Protein AF-M5CDP1-F1 (afdb_monomer_lite)

Sequence (250 aa):
METLEIALSVIMSSTSIPMQHGDENAIDELYTTILHIAFHKSGVNEENQKKMKDILDTVICAVEPMTLSILARVVGLKSATQVDKLLMPLRSVVNVPKETGLVTTLHASFPDFMLSPNRSVEFHCQPQRRHATMAEACLGLIDGAPSSFNICALPSSYLLDSEVEDLDMRVSESIPGDLMYACRHWSAHLDHSEYRIELANLVGQFFSSRLFLWMEIINLIKHMRHGTSIIQTAEKWCSVSDNLSISSAF

Organism: Thanatephorus cucumeris (strain AG1-IB / isolate 7/3/14) (NCBI:txid1108050)

Foldseek 3Di:
DVVVVVVVVVVVVVPDPPDPPVVLLVVLVVLLVLLCCLQVPPPDDPVLSVLLLLLVLCQLLAPDFDALALSCQLSVHDGSVSSVVSCVSVCVQWDQDPVPNTIHGPDPCSSVQQCDCVRNPVSHRPNQASLLSSLVSLLVLLVPQPDLDPQLVFPDPVDDCVRGPCLVVSLPVRQPPNNVSSLVCSLVSLLSHDDDPVSVVSVVCCVVGRVNVSCVNCVSVVNNVCVVVSVVSVVVSVVVVVVVVVVVVD

Radius of gyration: 21.47 Å; chains: 1; bounding box: 57×54×52 Å

Secondary structure (DSSP, 8-state):
-HHHHHHHHHHHH----PPPHHHHHHHHHHHHHHHHHHHHSTT--HHHHHHHHHHHHHHHT-SS-EEHHHHHHHTT-S-HHHHHHHHGGGTTTEE--TTT-EEEESSTHHHHHHT-HHHHGGG---HHHHHHHHHHHHHHHHHTSS-SS-TT--S-TTS-GGGSTTHHHHHHHHS-HHHHHHHHHHHHHHHTSPP-HHHHHHHHHIIIIIHHHHHHHHHHTT-GGGHHHHHHHHHHHHHHHHHHHHHT--

pLDDT: mean 89.02, std 15.33, range [35.0, 98.69]

Structure (mmCIF, N/CA/C/O backbone):
data_AF-M5CDP1-F1
#
_entry.id   AF-M5CDP1-F1
#
loop_
_atom_site.group_PDB
_atom_site.id
_atom_site.type_symbol
_atom_site.label_atom_id
_atom_site.label_alt_id
_atom_site.label_comp_id
_atom_site.label_asym_id
_atom_site.label_entity_id
_atom_site.label_seq_id
_atom_site.pdbx_PDB_ins_code
_atom_site.Cartn_x
_atom_site.Cartn_y
_atom_site.Cartn_z
_atom_site.occupancy
_atom_site.B_iso_or_equiv
_atom_site.auth_seq_id
_atom_site.auth_comp_id
_atom_site.auth_asym_id
_atom_site.auth_atom_id
_atom_site.pdbx_PDB_model_num
ATOM 1 N N . MET A 1 1 ? -19.124 -37.928 -15.025 1.00 56.19 1 MET A N 1
ATOM 2 C CA . MET A 1 1 ? -17.792 -38.186 -14.435 1.00 56.19 1 MET A CA 1
ATOM 3 C C . MET A 1 1 ? -16.695 -38.140 -15.496 1.00 56.19 1 MET A C 1
ATOM 5 O O . MET A 1 1 ? -15.715 -37.461 -15.248 1.00 56.19 1 MET A O 1
ATOM 9 N N . GLU A 1 2 ? -16.883 -38.709 -16.694 1.00 61.16 2 GLU A N 1
ATOM 10 C CA . GLU A 1 2 ? -15.909 -38.619 -17.811 1.00 61.16 2 GLU A CA 1
ATOM 11 C C . GLU A 1 2 ? -15.537 -37.193 -18.253 1.00 61.16 2 GLU A C 1
ATOM 13 O O . GLU A 1 2 ? -14.379 -36.911 -18.529 1.00 61.16 2 GLU A O 1
ATOM 18 N N . THR A 1 3 ? -16.483 -36.255 -18.279 1.00 64.56 3 THR A N 1
ATOM 19 C CA . THR A 1 3 ? -16.221 -34.872 -18.715 1.00 64.56 3 THR A CA 1
ATOM 20 C C . THR A 1 3 ? -15.326 -34.078 -17.762 1.00 64.56 3 THR A C 1
ATOM 22 O O . THR A 1 3 ? -14.624 -33.172 -18.204 1.00 64.56 3 THR A O 1
ATOM 25 N N . LEU A 1 4 ? -15.324 -34.418 -16.469 1.00 59.66 4 LEU A N 1
ATOM 26 C CA . LEU A 1 4 ? -14.490 -33.754 -15.463 1.00 59.66 4 LEU A CA 1
ATOM 27 C C . LEU A 1 4 ? -13.049 -34.281 -15.505 1.00 59.66 4 LEU A C 1
ATOM 29 O O . LEU A 1 4 ? -12.112 -33.497 -15.422 1.00 59.66 4 LEU A O 1
ATOM 33 N N . GLU A 1 5 ? -12.888 -35.590 -15.701 1.00 68.38 5 GLU A N 1
ATOM 34 C CA . GLU A 1 5 ? -11.593 -36.253 -15.910 1.00 68.38 5 GLU A CA 1
ATOM 35 C C . GLU A 1 5 ? -10.894 -35.732 -17.172 1.00 68.38 5 GLU A C 1
ATOM 37 O O . GLU A 1 5 ? -9.709 -35.411 -17.137 1.00 68.38 5 GLU A O 1
ATOM 42 N N . ILE A 1 6 ? -11.640 -35.547 -18.269 1.00 67.12 6 ILE A N 1
ATOM 43 C CA . ILE A 1 6 ? -11.098 -34.970 -19.507 1.00 67.12 6 ILE A CA 1
ATOM 44 C C . ILE A 1 6 ? -10.661 -33.519 -19.273 1.00 67.12 6 ILE A C 1
ATOM 46 O O . ILE A 1 6 ? -9.538 -33.166 -19.624 1.00 67.12 6 ILE A O 1
ATOM 50 N N . ALA A 1 7 ? -11.489 -32.693 -18.623 1.00 54.91 7 ALA A N 1
ATOM 51 C CA . ALA A 1 7 ? -11.129 -31.307 -18.316 1.00 54.91 7 ALA A CA 1
ATOM 52 C C . ALA A 1 7 ? -9.892 -31.213 -17.403 1.00 54.91 7 ALA A C 1
ATOM 54 O O . ALA A 1 7 ? -8.987 -30.427 -17.677 1.00 54.91 7 ALA A O 1
ATOM 55 N N . LEU A 1 8 ? -9.808 -32.056 -16.369 1.00 56.56 8 LEU A N 1
ATOM 56 C CA . LEU A 1 8 ? -8.644 -32.146 -15.484 1.00 56.56 8 LEU A CA 1
ATOM 57 C C . LEU A 1 8 ? -7.394 -32.622 -16.227 1.00 56.56 8 LEU A C 1
ATOM 59 O O . LEU A 1 8 ? -6.332 -32.036 -16.048 1.00 56.56 8 LEU A O 1
ATOM 63 N N . SER A 1 9 ? -7.514 -33.616 -17.111 1.00 64.31 9 SER A N 1
ATOM 64 C CA . SER A 1 9 ? -6.386 -34.101 -17.914 1.00 64.31 9 SER A CA 1
ATOM 65 C C . SER A 1 9 ? -5.858 -33.035 -18.876 1.00 64.31 9 SER A C 1
ATOM 67 O O . SER A 1 9 ? -4.647 -32.879 -19.001 1.00 64.31 9 SER A O 1
ATOM 69 N N . VAL A 1 10 ? -6.749 -32.236 -19.477 1.00 61.50 10 VAL A N 1
ATOM 70 C CA . VAL A 1 10 ? -6.383 -31.126 -20.364 1.00 61.50 10 VAL A CA 1
ATOM 71 C C . VAL A 1 10 ? -5.677 -30.025 -19.573 1.00 61.50 10 VAL A C 1
ATOM 73 O O . VAL A 1 10 ? -4.636 -29.538 -20.012 1.00 61.50 10 VAL A O 1
ATOM 76 N N . ILE A 1 11 ? -6.175 -29.686 -18.379 1.00 57.97 11 ILE A N 1
ATOM 77 C CA . ILE A 1 11 ? -5.564 -28.688 -17.486 1.00 57.97 11 ILE A CA 1
ATOM 78 C C . ILE A 1 11 ? -4.193 -29.164 -16.981 1.00 57.97 11 ILE A C 1
ATOM 80 O O . ILE A 1 11 ? -3.243 -28.387 -16.973 1.00 57.97 11 ILE A O 1
ATOM 84 N N . MET A 1 12 ? -4.052 -30.444 -16.629 1.00 55.16 12 MET A N 1
ATOM 85 C CA . MET A 1 12 ? -2.781 -31.023 -16.174 1.00 55.16 12 MET A CA 1
ATOM 86 C C . MET A 1 12 ? -1.767 -31.202 -17.316 1.00 55.16 12 MET A C 1
ATOM 88 O O . MET A 1 12 ? -0.568 -31.037 -17.095 1.00 55.16 12 MET A O 1
ATOM 92 N N . SER A 1 13 ? -2.234 -31.474 -18.541 1.00 46.06 13 SER A N 1
ATOM 93 C CA . SER A 1 13 ? -1.396 -31.500 -19.752 1.00 46.06 13 SER A CA 1
ATOM 94 C C . SER A 1 13 ? -1.047 -30.108 -20.282 1.00 46.06 13 SER A C 1
ATOM 96 O O . SER A 1 13 ? -0.111 -29.972 -21.061 1.00 46.06 13 SER A O 1
ATOM 98 N N . SER A 1 14 ? -1.756 -29.068 -19.827 1.00 41.50 14 SER A N 1
ATOM 99 C CA . SER A 1 14 ? -1.431 -27.658 -20.083 1.00 41.50 14 SER A CA 1
ATOM 100 C C . SER A 1 14 ? -0.355 -27.160 -19.114 1.00 41.50 14 SER A C 1
ATOM 102 O O . SER A 1 14 ? -0.383 -26.020 -18.655 1.00 41.50 14 SER A O 1
ATOM 104 N N . THR A 1 15 ? 0.600 -28.028 -18.779 1.00 43.06 15 THR A N 1
ATOM 105 C CA . THR A 1 15 ? 1.883 -27.590 -18.245 1.00 43.06 15 THR A CA 1
ATOM 106 C C . THR A 1 15 ? 2.545 -26.790 -19.359 1.00 43.06 15 THR A C 1
ATOM 108 O O . THR A 1 15 ? 2.723 -27.295 -20.465 1.00 43.06 15 THR A O 1
ATOM 111 N N . SER A 1 16 ? 2.782 -25.512 -19.067 1.00 54.56 16 SER A N 1
ATOM 112 C CA . SER A 1 16 ? 3.535 -24.528 -19.842 1.00 54.56 16 SER A CA 1
ATOM 113 C C . SER A 1 16 ? 4.334 -25.153 -20.982 1.00 54.56 16 SER A C 1
ATOM 115 O O . SER A 1 16 ? 5.321 -25.847 -20.738 1.00 54.56 16 SER A O 1
ATOM 117 N N . ILE A 1 17 ? 3.935 -24.868 -22.228 1.00 43.00 17 ILE A N 1
ATOM 118 C CA . ILE A 1 17 ? 4.865 -24.975 -23.353 1.00 43.00 17 ILE A CA 1
ATOM 119 C C . ILE A 1 17 ? 6.094 -24.180 -22.903 1.00 43.00 17 ILE A C 1
ATOM 121 O O . ILE A 1 17 ? 5.942 -22.981 -22.646 1.00 43.00 17 ILE A O 1
ATOM 125 N N . PRO A 1 18 ? 7.268 -24.808 -22.720 1.00 38.69 18 PRO A N 1
ATOM 126 C CA . PRO A 1 18 ? 8.464 -24.058 -22.399 1.00 38.69 18 PRO A CA 1
ATOM 127 C C . PRO A 1 18 ? 8.644 -23.088 -23.557 1.00 38.69 18 PRO A C 1
ATOM 129 O O . PRO A 1 18 ? 8.768 -23.524 -24.706 1.00 38.69 18 PRO A O 1
ATOM 132 N N . MET A 1 19 ? 8.577 -21.788 -23.277 1.00 45.59 19 MET A N 1
ATOM 133 C CA . MET A 1 19 ? 8.979 -20.799 -24.263 1.00 45.59 19 MET A CA 1
ATOM 134 C C . MET A 1 19 ? 10.386 -21.195 -24.709 1.00 45.59 19 MET A C 1
ATOM 136 O O . MET A 1 19 ? 11.246 -21.499 -23.876 1.00 45.59 19 MET A O 1
ATOM 140 N N . GLN A 1 20 ? 10.612 -21.306 -26.021 1.00 43.56 20 GLN A N 1
ATOM 141 C CA . GLN A 1 20 ? 11.964 -21.557 -26.507 1.00 43.56 20 GLN A CA 1
ATOM 142 C C . GLN A 1 20 ? 12.864 -20.463 -25.928 1.00 43.56 20 GLN A C 1
ATOM 144 O O . GLN A 1 20 ? 12.459 -19.307 -25.878 1.00 43.56 20 GLN A O 1
ATOM 149 N N . HIS A 1 21 ? 14.087 -20.804 -25.515 1.00 50.56 21 HIS A N 1
ATOM 150 C CA . HIS A 1 21 ? 15.058 -19.855 -24.944 1.00 50.56 21 HIS A CA 1
ATOM 151 C C . HIS A 1 21 ? 15.260 -18.571 -25.788 1.00 50.56 21 HIS A C 1
ATOM 153 O O . HIS A 1 21 ? 15.768 -17.579 -25.281 1.00 50.56 21 HIS A O 1
ATOM 159 N N . GLY A 1 22 ? 14.875 -18.570 -27.073 1.00 53.81 22 GLY A N 1
ATOM 160 C CA . GLY A 1 22 ? 14.857 -17.379 -27.927 1.00 53.81 22 GLY A CA 1
ATOM 161 C C . GLY A 1 22 ? 13.692 -16.405 -27.678 1.00 53.81 22 GLY A C 1
ATOM 162 O O . GLY A 1 22 ? 13.883 -15.204 -27.843 1.00 53.81 22 GLY A O 1
ATOM 163 N N . ASP A 1 23 ? 12.522 -16.882 -27.247 1.00 58.97 23 ASP A N 1
ATOM 164 C CA . ASP A 1 23 ? 11.326 -16.052 -27.039 1.00 58.97 23 ASP A CA 1
ATOM 165 C C . ASP A 1 23 ? 11.357 -15.311 -25.691 1.00 58.97 23 ASP A C 1
ATOM 167 O O . ASP A 1 23 ? 10.877 -14.181 -25.596 1.00 58.97 23 ASP A O 1
ATOM 171 N N . GLU A 1 24 ? 11.955 -15.911 -24.652 1.00 63.81 24 GLU A N 1
ATOM 172 C CA . GLU A 1 24 ? 12.170 -15.239 -23.358 1.00 63.81 24 GLU A CA 1
ATOM 173 C C . GLU A 1 24 ? 13.106 -14.034 -23.517 1.00 63.81 24 GLU A C 1
ATOM 175 O O . GLU A 1 24 ? 12.805 -12.948 -23.026 1.00 63.81 24 GLU A O 1
ATOM 180 N N . ASN A 1 25 ? 14.172 -14.185 -24.309 1.00 76.31 25 ASN A N 1
ATOM 181 C CA . ASN A 1 25 ? 15.099 -13.094 -24.608 1.00 76.31 25 ASN A CA 1
ATOM 182 C C . ASN A 1 25 ? 14.420 -11.948 -25.378 1.00 76.31 25 ASN A C 1
ATOM 184 O O . ASN A 1 25 ? 14.654 -10.785 -25.066 1.00 76.31 25 ASN A O 1
ATOM 188 N N . ALA A 1 26 ? 13.538 -12.248 -26.339 1.00 89.06 26 ALA A N 1
ATOM 189 C CA . ALA A 1 26 ? 12.843 -11.215 -27.111 1.00 89.06 26 ALA A CA 1
ATOM 190 C C . ALA A 1 26 ? 11.857 -10.390 -26.257 1.00 89.06 26 ALA A C 1
ATOM 192 O O . ALA A 1 26 ? 11.743 -9.173 -26.432 1.00 89.06 26 ALA A O 1
ATOM 193 N N . ILE A 1 27 ? 11.147 -11.031 -25.318 1.00 92.69 27 ILE A N 1
ATOM 194 C CA . ILE A 1 27 ? 10.268 -10.322 -24.374 1.00 92.69 27 ILE A CA 1
ATOM 195 C C . ILE A 1 27 ? 11.091 -9.485 -23.385 1.00 92.69 27 ILE A C 1
ATOM 197 O O . ILE A 1 27 ? 10.711 -8.352 -23.079 1.00 92.69 27 ILE A O 1
ATOM 201 N N . ASP A 1 28 ? 12.228 -9.999 -22.923 1.00 94.81 28 ASP A N 1
ATOM 202 C CA . ASP A 1 28 ? 13.121 -9.278 -22.013 1.00 94.81 28 ASP A CA 1
ATOM 203 C C . ASP A 1 28 ? 13.735 -8.043 -22.678 1.00 94.81 28 ASP A C 1
ATOM 205 O O . ASP A 1 28 ? 13.757 -6.962 -22.083 1.00 94.81 28 ASP A O 1
ATOM 209 N N . GLU A 1 29 ? 14.155 -8.161 -23.940 1.00 95.12 29 GLU A N 1
ATOM 210 C CA . GLU A 1 29 ? 14.611 -7.035 -24.760 1.00 95.12 29 GLU A CA 1
ATOM 211 C C . GLU A 1 29 ? 13.505 -5.986 -24.944 1.00 95.12 29 GLU A C 1
ATOM 213 O O . GLU A 1 29 ? 13.762 -4.780 -24.833 1.00 95.12 29 GLU A O 1
ATOM 218 N N . LEU A 1 30 ? 12.260 -6.423 -25.169 1.00 95.62 30 LEU A N 1
ATOM 219 C CA . LEU A 1 30 ? 11.107 -5.531 -25.271 1.00 95.62 30 LEU A CA 1
ATOM 220 C C . LEU A 1 30 ? 10.867 -4.770 -23.960 1.00 95.62 30 LEU A C 1
ATOM 222 O O . LEU A 1 30 ? 10.739 -3.543 -23.985 1.00 95.62 30 LEU A O 1
ATOM 226 N N . TYR A 1 31 ? 10.819 -5.461 -22.818 1.00 96.94 31 TYR A N 1
ATOM 227 C CA . TYR A 1 31 ? 10.622 -4.815 -21.517 1.00 96.94 31 TYR A CA 1
ATOM 228 C C . TYR A 1 31 ? 11.768 -3.872 -21.164 1.00 96.94 31 TYR A C 1
ATOM 230 O O . TYR A 1 31 ? 11.513 -2.744 -20.739 1.00 96.94 31 TYR A O 1
ATOM 238 N N . THR A 1 32 ? 13.009 -4.280 -21.421 1.00 96.12 32 THR A N 1
ATOM 239 C CA . THR A 1 32 ? 14.198 -3.441 -21.228 1.00 96.12 32 THR A CA 1
ATOM 240 C C . THR A 1 32 ? 14.115 -2.173 -22.076 1.00 96.12 32 THR A C 1
ATOM 242 O O . THR A 1 32 ? 14.293 -1.066 -21.568 1.00 96.12 32 THR A O 1
ATOM 245 N N . THR A 1 33 ? 13.740 -2.303 -23.351 1.00 95.75 33 THR A N 1
ATOM 246 C CA . THR A 1 33 ? 13.552 -1.159 -24.256 1.00 95.75 33 THR A CA 1
ATOM 247 C C . THR A 1 33 ? 12.450 -0.223 -23.759 1.00 95.75 33 THR A C 1
ATOM 249 O O . THR A 1 33 ? 12.635 0.996 -23.730 1.00 95.75 33 THR A O 1
ATOM 252 N N . ILE A 1 34 ? 11.309 -0.773 -23.328 1.00 95.44 34 ILE A N 1
ATOM 253 C CA . ILE A 1 34 ? 10.198 0.007 -22.768 1.00 95.44 34 ILE A CA 1
ATOM 254 C C . ILE A 1 34 ? 10.653 0.797 -21.538 1.00 95.44 34 ILE A C 1
ATOM 256 O O . ILE A 1 34 ? 10.371 1.993 -21.450 1.00 95.44 34 ILE A O 1
ATOM 260 N N . LEU A 1 35 ? 11.354 0.152 -20.604 1.00 96.12 35 LEU A N 1
ATOM 261 C CA . LEU A 1 35 ? 11.820 0.790 -19.375 1.00 96.12 35 LEU A CA 1
ATOM 262 C C . LEU A 1 35 ? 12.864 1.863 -19.672 1.00 96.12 35 LEU A C 1
ATOM 264 O O . LEU A 1 35 ? 12.743 2.975 -19.160 1.00 96.12 35 LEU A O 1
ATOM 268 N N . HIS A 1 36 ? 13.807 1.605 -20.577 1.00 94.69 36 HIS A N 1
ATOM 269 C CA . HIS A 1 36 ? 14.762 2.628 -20.985 1.00 94.69 36 HIS A CA 1
ATOM 270 C C . HIS A 1 36 ? 14.081 3.862 -21.572 1.00 94.69 36 HIS A C 1
ATOM 272 O O . HIS A 1 36 ? 14.412 4.991 -21.202 1.00 94.69 36 HIS A O 1
ATOM 278 N N . ILE A 1 37 ? 13.101 3.663 -22.457 1.00 93.69 37 ILE A N 1
ATOM 279 C CA . ILE A 1 37 ? 12.323 4.768 -23.021 1.00 93.69 37 ILE A CA 1
ATOM 280 C C . ILE A 1 37 ? 11.537 5.476 -21.913 1.00 93.69 37 ILE A C 1
ATOM 282 O O . ILE A 1 37 ? 11.504 6.702 -21.889 1.00 93.69 37 ILE A O 1
ATOM 286 N N . ALA A 1 38 ? 10.919 4.750 -20.982 1.00 93.56 38 ALA A N 1
ATOM 287 C CA . ALA A 1 38 ? 10.126 5.350 -19.915 1.00 93.56 38 ALA A CA 1
ATOM 288 C C . ALA A 1 38 ? 10.973 6.202 -18.953 1.00 93.56 38 ALA A C 1
ATOM 290 O O . ALA A 1 38 ? 10.571 7.319 -18.621 1.00 93.56 38 ALA A O 1
ATOM 291 N N . PHE A 1 39 ? 12.136 5.702 -18.528 1.00 92.12 39 PHE A N 1
ATOM 292 C CA . PHE A 1 39 ? 12.980 6.353 -17.523 1.00 92.12 39 PHE A CA 1
ATOM 293 C C . PHE A 1 39 ? 13.944 7.390 -18.115 1.00 92.12 39 PHE A C 1
ATOM 295 O O . PHE A 1 39 ? 14.149 8.433 -17.495 1.00 92.12 39 PHE A O 1
ATOM 302 N N . HIS A 1 40 ? 14.500 7.169 -19.310 1.00 86.75 40 HIS A N 1
ATOM 303 C CA . HIS A 1 40 ? 15.554 8.029 -19.877 1.00 86.75 40 HIS A CA 1
ATOM 304 C C . HIS A 1 40 ? 15.095 8.933 -21.022 1.00 86.75 40 HIS A C 1
ATOM 306 O O . HIS A 1 40 ? 15.920 9.600 -21.653 1.00 86.75 40 HIS A O 1
ATOM 312 N N . LYS A 1 41 ? 13.790 9.009 -21.309 1.00 78.94 41 LYS A N 1
ATOM 313 C CA . LYS A 1 41 ? 13.284 10.006 -22.259 1.00 78.94 41 LYS A CA 1
ATOM 314 C C . LYS A 1 41 ? 13.684 11.411 -21.806 1.00 78.94 41 LYS A C 1
ATOM 316 O O . LYS A 1 41 ? 13.498 11.786 -20.649 1.00 78.94 41 LYS A O 1
ATOM 321 N N . SER A 1 42 ? 14.212 12.192 -22.750 1.00 58.50 42 SER A N 1
ATOM 322 C CA . SER A 1 42 ? 14.625 13.580 -22.526 1.00 58.50 42 SER A CA 1
ATOM 323 C C . SER A 1 42 ? 13.510 14.371 -21.824 1.00 58.50 42 SER A C 1
ATOM 325 O O . SER A 1 42 ? 12.394 14.456 -22.340 1.00 58.50 42 SER A O 1
ATOM 327 N N . GLY A 1 43 ? 13.801 14.900 -20.628 1.00 68.75 43 GLY A N 1
ATOM 328 C CA . GLY A 1 43 ? 12.886 15.737 -19.841 1.00 68.75 43 GLY A CA 1
ATOM 329 C C . GLY A 1 43 ? 12.446 15.182 -18.478 1.00 68.75 43 GLY A C 1
ATOM 330 O O . GLY A 1 43 ? 11.881 15.944 -17.693 1.00 68.75 43 GLY A O 1
ATOM 331 N N . VAL A 1 44 ? 12.709 13.911 -18.150 1.00 78.88 44 VAL A N 1
ATOM 332 C CA . VAL A 1 44 ? 12.472 13.385 -16.789 1.00 78.88 44 VAL A CA 1
ATOM 333 C C . VAL A 1 44 ? 13.704 13.656 -15.923 1.00 78.88 44 VAL A C 1
ATOM 335 O O . VAL A 1 44 ? 14.805 13.237 -16.265 1.00 78.88 44 VAL A O 1
ATOM 338 N N . ASN A 1 45 ? 13.536 14.377 -14.812 1.00 88.38 45 ASN A N 1
ATOM 339 C CA . ASN A 1 45 ? 14.622 14.599 -13.855 1.00 88.38 45 ASN A CA 1
ATOM 340 C C . ASN A 1 45 ? 14.840 13.366 -12.955 1.00 88.38 45 ASN A C 1
ATOM 342 O O . ASN A 1 45 ? 13.951 12.526 -12.807 1.00 88.38 45 ASN A O 1
ATOM 346 N N . GLU A 1 46 ? 16.009 13.280 -12.320 1.00 90.81 46 GLU A N 1
ATOM 347 C CA . GLU A 1 46 ? 16.388 12.147 -11.457 1.00 90.81 46 GLU A CA 1
ATOM 348 C C . GLU A 1 46 ? 15.390 11.908 -10.309 1.00 90.81 46 GLU A C 1
ATOM 350 O O . GLU A 1 46 ? 15.084 10.770 -9.958 1.00 90.81 46 GLU A O 1
ATOM 355 N N . GLU A 1 47 ? 14.809 12.974 -9.751 1.00 92.75 47 GLU A N 1
ATOM 356 C CA . GLU A 1 47 ? 13.805 12.869 -8.687 1.00 92.75 47 GLU A CA 1
ATOM 357 C C . GLU A 1 47 ? 12.523 12.170 -9.168 1.00 92.75 47 GLU A C 1
ATOM 359 O O . GLU A 1 47 ? 11.974 11.309 -8.475 1.00 92.75 47 GLU A O 1
ATOM 364 N N . ASN A 1 48 ? 12.041 12.514 -10.365 1.00 92.81 48 ASN A N 1
ATOM 365 C CA . ASN A 1 48 ? 10.882 11.865 -10.964 1.00 92.81 48 ASN A CA 1
ATOM 366 C C . ASN A 1 48 ? 11.208 10.435 -11.388 1.00 92.81 48 ASN A C 1
ATOM 368 O O . ASN A 1 48 ? 10.359 9.574 -11.192 1.00 92.81 48 ASN A O 1
ATOM 372 N N . GLN A 1 49 ? 12.419 10.152 -11.883 1.00 93.94 49 GLN A N 1
ATOM 373 C CA . GLN A 1 49 ? 12.852 8.775 -12.150 1.00 93.94 49 GLN A CA 1
ATOM 374 C C . GLN A 1 49 ? 12.802 7.929 -10.875 1.00 93.94 49 GLN A C 1
ATOM 376 O O . GLN A 1 49 ? 12.214 6.850 -10.880 1.00 93.94 49 GLN A O 1
ATOM 381 N N . LYS A 1 50 ? 13.320 8.441 -9.752 1.00 94.94 50 LYS A N 1
ATOM 382 C CA . LYS A 1 50 ? 13.239 7.742 -8.463 1.00 94.94 50 LYS A CA 1
ATOM 383 C C . LYS A 1 50 ? 11.787 7.473 -8.057 1.00 94.94 50 LYS A C 1
ATOM 385 O O . LYS A 1 50 ? 11.441 6.335 -7.761 1.00 94.94 50 LYS A O 1
ATOM 390 N N . LYS A 1 51 ? 10.916 8.485 -8.128 1.00 96.38 51 LYS A N 1
ATOM 391 C CA . LYS A 1 51 ? 9.483 8.331 -7.815 1.00 96.38 51 LYS A CA 1
ATOM 392 C C . LYS A 1 51 ? 8.783 7.342 -8.747 1.00 96.38 51 LYS A C 1
ATOM 394 O O . LYS A 1 51 ? 7.966 6.556 -8.286 1.00 96.38 51 LYS A O 1
ATOM 399 N N . MET A 1 52 ? 9.096 7.360 -10.041 1.00 96.62 52 MET A N 1
ATOM 400 C CA . MET A 1 52 ? 8.577 6.390 -11.009 1.00 96.62 52 MET A CA 1
ATOM 401 C C . MET A 1 52 ? 9.003 4.971 -10.644 1.00 96.62 52 MET A C 1
ATOM 403 O O . MET A 1 52 ? 8.168 4.070 -10.665 1.00 96.62 52 MET A O 1
ATOM 407 N N . LYS A 1 53 ? 10.273 4.778 -10.264 1.00 97.00 53 LYS A N 1
ATOM 408 C CA . LYS A 1 53 ? 10.788 3.478 -9.826 1.00 97.00 53 LYS A CA 1
ATOM 409 C C . LYS A 1 53 ? 10.107 3.017 -8.543 1.00 97.00 53 LYS A C 1
ATOM 411 O O . LYS A 1 53 ? 9.685 1.870 -8.475 1.00 97.00 53 LYS A O 1
ATOM 416 N N . ASP A 1 54 ? 9.931 3.913 -7.573 1.00 97.56 54 ASP A N 1
ATOM 417 C CA . ASP A 1 54 ? 9.230 3.611 -6.325 1.00 97.56 54 ASP A CA 1
ATOM 418 C C . ASP A 1 54 ? 7.775 3.198 -6.571 1.00 97.56 54 ASP A C 1
ATOM 420 O O . ASP A 1 54 ? 7.327 2.196 -6.016 1.00 97.56 54 ASP A O 1
ATOM 424 N N . ILE A 1 55 ? 7.051 3.912 -7.441 1.00 97.94 55 ILE A N 1
ATOM 425 C CA . ILE A 1 55 ? 5.686 3.542 -7.837 1.00 97.94 55 ILE A CA 1
ATOM 426 C C . ILE A 1 55 ? 5.682 2.175 -8.526 1.00 97.94 55 ILE A C 1
ATOM 428 O O . ILE A 1 55 ? 4.891 1.314 -8.150 1.00 97.94 55 ILE A O 1
ATOM 432 N N . LEU A 1 56 ? 6.551 1.969 -9.520 1.00 98.06 56 LEU A N 1
ATOM 433 C CA . LEU A 1 56 ? 6.604 0.728 -10.290 1.00 98.06 56 LEU A CA 1
ATOM 434 C C . LEU A 1 56 ? 6.891 -0.471 -9.384 1.00 98.06 56 LEU A C 1
ATOM 436 O O . LEU A 1 56 ? 6.132 -1.433 -9.397 1.00 98.06 56 LEU A O 1
ATOM 440 N N . ASP A 1 57 ? 7.921 -0.384 -8.545 1.00 98.25 57 ASP A N 1
ATOM 441 C CA . ASP A 1 57 ? 8.273 -1.440 -7.594 1.00 98.25 57 ASP A CA 1
ATOM 442 C C . ASP A 1 57 ? 7.133 -1.732 -6.614 1.00 98.25 57 ASP A C 1
ATOM 444 O O . ASP A 1 57 ? 6.895 -2.888 -6.272 1.00 98.25 57 ASP A O 1
ATOM 448 N N . THR A 1 58 ? 6.408 -0.696 -6.189 1.00 98.31 58 THR A N 1
ATOM 449 C CA . THR A 1 58 ? 5.238 -0.837 -5.312 1.00 98.31 58 THR A CA 1
ATOM 450 C C . THR A 1 58 ? 4.090 -1.560 -6.017 1.00 98.31 58 THR A C 1
ATOM 452 O O . THR A 1 58 ? 3.429 -2.379 -5.392 1.00 98.31 58 THR A O 1
ATOM 455 N N . VAL A 1 59 ? 3.869 -1.314 -7.315 1.00 98.12 59 VAL A N 1
ATOM 456 C CA . VAL A 1 59 ? 2.882 -2.056 -8.123 1.00 98.12 59 VAL A CA 1
ATOM 457 C C . VAL A 1 59 ? 3.297 -3.520 -8.288 1.00 98.12 59 VAL A C 1
ATOM 459 O O . VAL A 1 59 ? 2.446 -4.397 -8.188 1.00 98.12 59 VAL A O 1
ATOM 462 N N . ILE A 1 60 ? 4.589 -3.792 -8.504 1.00 98.12 60 ILE A N 1
ATOM 463 C CA . ILE A 1 60 ? 5.115 -5.162 -8.633 1.00 98.12 60 ILE A CA 1
ATOM 464 C C . ILE A 1 60 ? 4.997 -5.945 -7.317 1.00 98.12 60 ILE A C 1
ATOM 466 O O . ILE A 1 60 ? 4.638 -7.117 -7.344 1.00 98.12 60 ILE A O 1
ATOM 470 N N . CYS A 1 61 ? 5.282 -5.312 -6.175 1.00 98.12 61 CYS A N 1
ATOM 471 C CA . CYS A 1 61 ? 5.280 -5.962 -4.856 1.00 98.12 61 CYS A CA 1
ATOM 472 C C . CYS A 1 61 ? 3.936 -5.854 -4.110 1.00 98.12 61 CYS A C 1
ATOM 474 O O . CYS A 1 61 ? 3.854 -6.191 -2.926 1.00 98.12 61 CYS A O 1
ATOM 476 N N . AL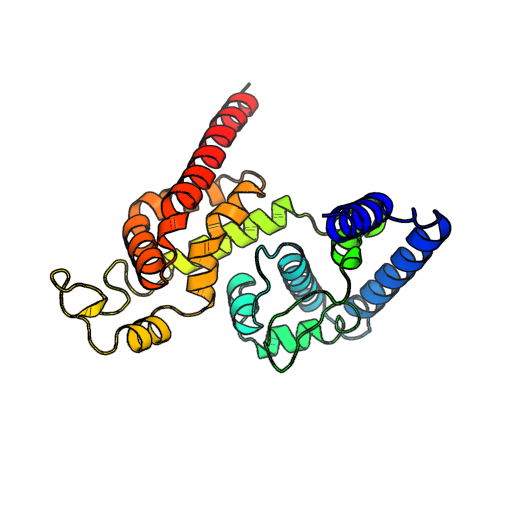A A 1 62 ? 2.889 -5.338 -4.757 1.00 96.94 62 ALA A N 1
ATOM 477 C CA . ALA A 1 62 ? 1.577 -5.194 -4.143 1.00 96.94 62 ALA A CA 1
ATOM 478 C C . ALA A 1 62 ? 0.973 -6.569 -3.816 1.00 96.94 62 ALA A C 1
ATOM 480 O O . ALA A 1 62 ? 0.915 -7.446 -4.674 1.00 96.94 62 ALA A O 1
ATOM 481 N N . VAL A 1 63 ? 0.482 -6.745 -2.585 1.00 96.38 63 VAL A N 1
ATOM 482 C CA . VAL A 1 63 ? -0.234 -7.975 -2.186 1.00 96.38 63 VAL A CA 1
ATOM 483 C C . VAL A 1 63 ? -1.611 -8.032 -2.855 1.00 96.38 63 VAL A C 1
ATOM 485 O O . VAL A 1 63 ? -2.088 -9.099 -3.230 1.00 96.38 63 VAL A O 1
ATOM 488 N N . GLU A 1 64 ? -2.235 -6.868 -3.032 1.00 95.62 64 GLU A N 1
ATOM 489 C CA . GLU A 1 64 ? -3.461 -6.672 -3.799 1.00 95.62 64 GLU A CA 1
ATOM 490 C C . GLU A 1 64 ?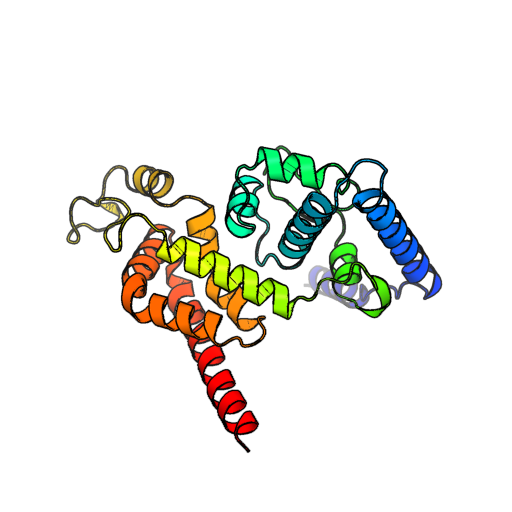 -3.305 -5.400 -4.652 1.00 95.62 64 GLU A C 1
ATOM 492 O O . GLU A 1 64 ? -2.709 -4.428 -4.175 1.00 95.62 64 GLU A O 1
ATOM 497 N N . PRO A 1 65 ? -3.820 -5.358 -5.897 1.00 96.69 65 PRO A N 1
ATOM 498 C CA . PRO A 1 65 ? -3.820 -4.140 -6.697 1.00 96.69 65 PRO A CA 1
ATOM 499 C C . PRO A 1 65 ? -4.440 -2.957 -5.948 1.00 96.69 65 PRO A C 1
ATOM 501 O O . PRO A 1 65 ? -5.464 -3.082 -5.279 1.00 96.69 65 PRO A O 1
ATOM 504 N N . MET A 1 66 ? -3.835 -1.782 -6.098 1.00 96.94 66 MET A N 1
ATOM 505 C CA . MET A 1 66 ? -4.244 -0.560 -5.405 1.00 96.94 66 MET A CA 1
ATOM 506 C C . MET A 1 66 ? -4.784 0.466 -6.392 1.00 96.94 66 MET A C 1
ATOM 508 O O . MET A 1 66 ? -4.345 0.535 -7.540 1.00 96.94 66 MET A O 1
ATOM 512 N N . THR A 1 67 ? -5.701 1.320 -5.946 1.00 97.50 67 THR A N 1
ATOM 513 C CA . THR A 1 67 ? -6.074 2.507 -6.722 1.00 97.50 67 THR A CA 1
ATOM 514 C C . THR A 1 67 ? -4.928 3.521 -6.740 1.00 97.50 67 THR A C 1
ATOM 516 O O . THR A 1 67 ? -4.041 3.505 -5.883 1.00 97.50 67 THR A O 1
ATOM 519 N N . LEU A 1 68 ? -4.969 4.474 -7.675 1.00 97.25 68 LEU A N 1
ATOM 520 C CA . LEU A 1 68 ? -3.999 5.577 -7.724 1.00 97.25 68 LEU A CA 1
ATOM 521 C C . LEU A 1 68 ? -3.938 6.389 -6.417 1.00 97.25 68 LEU A C 1
ATOM 523 O O . LEU A 1 68 ? -2.876 6.903 -6.067 1.00 97.25 68 LEU A O 1
ATOM 527 N N . SER A 1 69 ? -5.061 6.527 -5.702 1.00 97.00 69 SER A N 1
ATOM 528 C CA . SER A 1 69 ? -5.100 7.238 -4.420 1.00 97.00 69 SER A CA 1
ATOM 529 C C . SER A 1 69 ? -4.383 6.459 -3.325 1.00 97.00 69 SER A C 1
ATOM 531 O O . SER A 1 69 ? -3.540 7.039 -2.648 1.00 97.00 69 SER A O 1
ATOM 533 N N . ILE A 1 70 ? -4.644 5.156 -3.196 1.00 97.75 70 ILE A N 1
ATOM 534 C CA . ILE A 1 70 ? -3.959 4.298 -2.220 1.00 97.75 70 ILE A CA 1
ATOM 535 C C . ILE A 1 70 ? -2.458 4.252 -2.525 1.00 97.75 70 ILE A C 1
ATOM 537 O O . ILE A 1 70 ? -1.637 4.475 -1.638 1.00 97.75 70 ILE A O 1
ATOM 541 N N . LEU A 1 71 ? -2.093 4.074 -3.797 1.00 97.62 71 LEU A N 1
ATOM 542 C CA . LEU A 1 71 ? -0.699 4.044 -4.235 1.00 97.62 71 LEU A CA 1
ATOM 543 C C . LEU A 1 71 ? 0.033 5.357 -3.916 1.00 97.62 71 LEU A C 1
ATOM 545 O O . LEU A 1 71 ? 1.180 5.332 -3.474 1.00 97.62 71 LEU A O 1
ATOM 549 N N . ALA A 1 72 ? -0.637 6.507 -4.066 1.00 97.62 72 ALA A N 1
ATOM 550 C CA . ALA A 1 72 ? -0.068 7.795 -3.673 1.00 97.62 72 ALA A CA 1
ATOM 551 C C . ALA A 1 72 ? 0.263 7.834 -2.178 1.00 97.62 72 ALA A C 1
ATOM 553 O O . ALA A 1 72 ? 1.324 8.321 -1.804 1.00 97.62 72 ALA A O 1
ATOM 554 N N . ARG A 1 73 ? -0.621 7.302 -1.329 1.00 97.31 73 ARG A N 1
ATOM 555 C CA . ARG A 1 73 ? -0.444 7.291 0.127 1.00 97.31 73 ARG A CA 1
ATOM 556 C C . ARG A 1 73 ? 0.693 6.365 0.548 1.00 97.31 73 ARG A C 1
ATOM 558 O O . ARG A 1 73 ? 1.561 6.801 1.297 1.00 97.31 73 ARG A O 1
ATOM 565 N N . VAL A 1 74 ? 0.747 5.153 -0.007 1.00 96.25 74 VAL A N 1
ATOM 566 C CA . VAL A 1 74 ? 1.798 4.161 0.286 1.00 96.25 74 VAL A CA 1
ATOM 567 C C . VAL A 1 74 ? 3.185 4.643 -0.159 1.00 96.25 74 VAL A C 1
ATOM 569 O O . VAL A 1 74 ? 4.159 4.447 0.558 1.00 96.25 74 VAL A O 1
ATOM 572 N N . VAL A 1 75 ? 3.288 5.323 -1.307 1.00 95.94 75 VAL A N 1
ATOM 573 C CA . VAL A 1 75 ? 4.570 5.845 -1.829 1.00 95.94 75 VAL A CA 1
ATOM 574 C C . VAL A 1 75 ? 4.918 7.237 -1.259 1.00 95.94 75 VAL A C 1
ATOM 576 O O . VAL A 1 75 ? 5.973 7.792 -1.556 1.00 95.94 75 VAL A O 1
ATOM 579 N N . GLY A 1 76 ? 4.055 7.839 -0.432 1.00 95.44 76 GLY A N 1
ATOM 580 C CA . GLY A 1 76 ? 4.303 9.159 0.166 1.00 95.44 76 GLY A CA 1
ATOM 581 C C . GLY A 1 76 ? 4.191 10.332 -0.822 1.00 95.44 76 GLY A C 1
ATOM 582 O O . GLY A 1 76 ? 4.861 11.357 -0.679 1.00 95.44 76 GLY A O 1
ATOM 583 N N . LEU A 1 77 ? 3.353 10.195 -1.849 1.00 95.81 77 LEU A N 1
ATOM 584 C CA . LEU A 1 77 ? 3.064 11.222 -2.849 1.00 95.81 77 LEU A CA 1
ATOM 585 C C . LEU A 1 77 ? 1.804 12.023 -2.505 1.00 95.81 77 LEU A C 1
ATOM 587 O O . LEU A 1 77 ? 0.925 11.593 -1.762 1.00 95.81 77 LEU A O 1
ATOM 591 N N . LYS A 1 78 ? 1.705 13.229 -3.076 1.00 92.19 78 LYS A N 1
ATOM 592 C CA . LYS A 1 78 ? 0.685 14.210 -2.674 1.00 92.19 78 LYS A CA 1
ATOM 593 C C . LYS A 1 78 ? -0.711 13.902 -3.210 1.00 92.19 78 LYS A C 1
ATOM 595 O O . LYS A 1 78 ? -1.689 14.368 -2.639 1.00 92.19 78 LYS A O 1
ATOM 600 N N . SER A 1 79 ? -0.820 13.214 -4.349 1.00 96.00 79 SER A N 1
ATOM 601 C CA . SER A 1 79 ? -2.115 12.990 -5.006 1.00 96.00 79 SER A CA 1
ATOM 602 C C . SER A 1 79 ? -2.094 11.837 -6.007 1.00 96.00 79 SER A C 1
ATOM 604 O O . SER A 1 79 ? -1.065 11.559 -6.624 1.00 96.00 79 SER A O 1
ATOM 606 N N . ALA A 1 80 ? -3.271 11.254 -6.250 1.00 96.56 80 ALA A N 1
ATOM 607 C CA . ALA A 1 80 ? -3.503 10.284 -7.322 1.00 96.56 80 ALA A CA 1
ATOM 608 C C . ALA A 1 80 ? -3.104 10.833 -8.705 1.00 96.56 80 ALA A C 1
ATOM 610 O O . ALA A 1 80 ? -2.489 10.131 -9.498 1.00 96.56 80 ALA A O 1
ATOM 611 N N . THR A 1 81 ? -3.371 12.116 -8.973 1.00 96.56 81 THR A N 1
ATOM 612 C CA . THR A 1 81 ? -2.991 12.788 -10.228 1.00 96.56 81 THR A CA 1
ATOM 613 C C . THR A 1 81 ? -1.478 12.826 -10.435 1.00 96.56 81 THR A C 1
ATOM 615 O O . THR A 1 81 ? -0.999 12.756 -11.565 1.00 96.56 81 THR A O 1
ATOM 618 N N . GLN A 1 82 ? -0.702 12.958 -9.355 1.00 95.81 82 GLN A N 1
ATOM 619 C CA . GLN A 1 82 ? 0.756 12.906 -9.438 1.00 95.81 82 GLN A CA 1
ATOM 620 C C . GLN A 1 82 ? 1.234 11.499 -9.815 1.00 95.81 82 GLN A C 1
ATOM 622 O O . GLN A 1 82 ? 2.090 11.374 -10.687 1.00 95.81 82 GLN A O 1
ATOM 627 N N . VAL A 1 83 ? 0.660 10.462 -9.198 1.00 97.12 83 VAL A N 1
ATOM 628 C CA . VAL A 1 83 ? 0.951 9.057 -9.525 1.00 97.12 83 VAL A CA 1
ATOM 629 C C . VAL A 1 83 ? 0.608 8.761 -10.982 1.00 97.12 83 VAL A C 1
ATOM 631 O O . VAL A 1 83 ? 1.436 8.221 -11.707 1.00 97.12 83 VAL A O 1
ATOM 634 N N . ASP A 1 84 ? -0.571 9.185 -11.438 1.00 96.06 84 ASP A N 1
ATOM 635 C CA . ASP A 1 84 ? -1.038 8.959 -12.807 1.00 96.06 84 ASP A CA 1
ATOM 636 C C . ASP A 1 84 ? -0.085 9.547 -13.860 1.00 96.06 84 ASP A C 1
ATOM 638 O O . ASP A 1 84 ? 0.300 8.876 -14.820 1.00 96.06 84 ASP A O 1
ATOM 642 N N . LYS A 1 85 ? 0.382 10.782 -13.630 1.00 94.94 85 LYS A N 1
ATOM 643 C CA . LYS A 1 85 ? 1.375 11.442 -14.490 1.00 94.94 85 LYS A CA 1
ATOM 644 C C . LYS A 1 85 ? 2.705 10.691 -14.529 1.00 94.94 85 LYS A C 1
ATOM 646 O O . LYS A 1 85 ? 3.298 10.581 -15.598 1.00 94.94 85 LYS A O 1
ATOM 651 N N . LEU A 1 86 ? 3.168 10.180 -13.387 1.00 95.50 86 LEU A N 1
ATOM 652 C CA . LEU A 1 86 ? 4.416 9.414 -13.295 1.00 95.50 86 LEU A CA 1
ATOM 653 C C . LEU A 1 86 ? 4.287 8.017 -13.925 1.00 95.50 86 LEU A C 1
ATOM 655 O O . LEU A 1 86 ? 5.267 7.492 -14.441 1.00 95.50 86 LEU A O 1
ATOM 659 N N . LEU A 1 87 ? 3.085 7.437 -13.954 1.00 95.69 87 LEU A N 1
ATOM 660 C CA . LEU A 1 87 ? 2.804 6.175 -14.645 1.00 95.69 87 LEU A CA 1
ATOM 661 C C . LEU A 1 87 ? 2.586 6.337 -16.155 1.00 95.69 87 LEU A C 1
ATOM 663 O O . LEU A 1 87 ? 2.616 5.344 -16.879 1.00 95.69 87 LEU A O 1
ATOM 667 N N . MET A 1 88 ? 2.376 7.558 -16.657 1.00 94.25 88 MET A N 1
ATOM 668 C CA . MET A 1 88 ? 2.104 7.809 -18.077 1.00 94.25 88 MET A CA 1
ATOM 669 C C . MET A 1 88 ? 3.177 7.237 -19.032 1.00 94.25 88 MET A C 1
ATOM 671 O O . MET A 1 88 ? 2.799 6.644 -20.043 1.00 94.25 88 MET A O 1
ATOM 675 N N . PRO A 1 89 ? 4.492 7.328 -18.745 1.00 94.00 89 PRO A N 1
ATOM 676 C CA . PRO A 1 89 ? 5.519 6.703 -19.585 1.00 94.00 89 PRO A CA 1
ATOM 677 C C . PRO A 1 89 ? 5.525 5.166 -19.527 1.00 94.00 89 PRO A C 1
ATOM 679 O O . PRO A 1 89 ? 6.068 4.530 -20.422 1.00 94.00 89 PRO A O 1
ATOM 682 N N . LEU A 1 90 ? 4.916 4.572 -18.496 1.00 95.12 90 LEU A N 1
ATOM 683 C CA . LEU A 1 90 ? 4.907 3.130 -18.224 1.00 95.12 90 LEU A CA 1
ATOM 684 C C . LEU A 1 90 ? 3.613 2.442 -18.690 1.00 95.12 90 LEU A C 1
ATOM 686 O O . LEU A 1 90 ? 3.411 1.262 -18.415 1.00 95.12 90 LEU A O 1
ATOM 690 N N . ARG A 1 91 ? 2.727 3.140 -19.414 1.00 93.75 91 ARG A N 1
ATOM 691 C CA . ARG A 1 91 ? 1.414 2.606 -19.832 1.00 93.75 91 ARG A CA 1
ATOM 692 C C . ARG A 1 91 ? 1.467 1.423 -20.802 1.00 93.75 91 ARG A C 1
ATOM 694 O O . ARG A 1 91 ? 0.446 0.783 -21.013 1.00 93.75 91 ARG A O 1
ATOM 701 N N . SER A 1 92 ? 2.629 1.123 -21.377 1.00 94.62 92 SER A N 1
ATOM 702 C CA . SER A 1 92 ? 2.864 -0.085 -22.181 1.00 94.62 92 SER A CA 1
ATOM 703 C C . SER A 1 92 ? 3.082 -1.349 -21.343 1.00 94.62 92 SER A C 1
ATOM 705 O O . SER A 1 92 ? 2.988 -2.446 -21.885 1.00 94.62 92 SER A O 1
ATOM 707 N N . VAL A 1 93 ? 3.344 -1.217 -20.037 1.00 96.50 93 VAL A N 1
ATOM 708 C CA . VAL A 1 93 ? 3.526 -2.345 -19.099 1.00 96.50 93 VAL A CA 1
ATOM 709 C C . VAL A 1 93 ? 2.619 -2.265 -17.867 1.00 96.50 93 VAL A C 1
ATOM 711 O O . VAL A 1 93 ? 2.354 -3.288 -17.238 1.00 96.50 93 VAL A O 1
ATOM 714 N N . VAL A 1 94 ? 2.085 -1.082 -17.553 1.00 96.50 94 VAL A N 1
ATOM 715 C CA . VAL A 1 94 ? 1.151 -0.830 -16.449 1.00 96.50 94 VAL A CA 1
ATOM 716 C C . VAL A 1 94 ? -0.215 -0.413 -16.989 1.00 96.50 94 VAL A C 1
ATOM 718 O O . VAL A 1 94 ? -0.341 0.511 -17.794 1.00 96.50 94 VAL A O 1
ATOM 721 N N . ASN A 1 95 ? -1.255 -1.057 -16.479 1.00 95.44 95 ASN A N 1
ATOM 722 C CA . ASN A 1 95 ? -2.646 -0.769 -16.761 1.00 95.44 95 ASN A CA 1
ATOM 723 C C . ASN A 1 95 ? -3.306 -0.015 -15.597 1.00 95.44 95 ASN A C 1
ATOM 725 O O . ASN A 1 95 ? -3.056 -0.306 -14.429 1.00 95.44 95 ASN A O 1
ATOM 729 N N . VAL A 1 96 ? -4.197 0.921 -15.927 1.00 94.75 96 VAL A N 1
ATOM 730 C CA . VAL A 1 96 ? -5.115 1.552 -14.965 1.00 94.75 96 VAL A CA 1
ATOM 731 C C . VAL A 1 96 ? -6.481 1.639 -15.651 1.00 94.75 96 VAL A C 1
ATOM 733 O O . VAL A 1 96 ? -6.719 2.605 -16.385 1.00 94.75 96 VAL A O 1
ATOM 736 N N . PRO A 1 97 ? -7.341 0.615 -15.496 1.00 91.00 97 PRO A N 1
ATOM 737 C CA . PRO A 1 97 ? -8.685 0.596 -16.068 1.00 91.00 97 PRO A CA 1
ATOM 738 C C . PRO A 1 97 ? -9.524 1.758 -15.538 1.00 91.00 97 PRO A C 1
ATOM 740 O O . PRO A 1 97 ? -9.397 2.135 -14.371 1.00 91.00 97 PRO A O 1
ATOM 743 N N . LYS A 1 98 ? -10.416 2.311 -16.366 1.00 88.44 98 LYS A N 1
ATOM 744 C CA . LYS A 1 98 ? -11.298 3.416 -15.945 1.00 88.44 98 LYS A CA 1
ATOM 745 C C . LYS A 1 98 ? -12.395 2.946 -14.993 1.00 88.44 98 LYS A C 1
ATOM 747 O O . LYS A 1 98 ? -12.896 3.736 -14.204 1.00 88.44 98 LYS A O 1
ATOM 752 N N . GLU A 1 99 ? -12.764 1.677 -15.097 1.00 88.12 99 GLU A N 1
ATOM 753 C CA . GLU A 1 99 ? -13.878 1.055 -14.394 1.00 88.12 99 GLU A CA 1
ATOM 754 C C . GLU A 1 99 ? -13.521 0.787 -12.931 1.00 88.12 99 GLU A C 1
ATOM 756 O O . GLU A 1 99 ? -14.307 1.084 -12.037 1.00 88.12 99 GLU A O 1
ATOM 761 N N . THR A 1 100 ? -12.325 0.244 -12.686 1.00 89.81 100 THR A N 1
ATOM 762 C CA . THR A 1 100 ? -11.863 -0.114 -11.336 1.00 89.81 100 THR A CA 1
ATOM 763 C C . THR A 1 100 ? -10.895 0.909 -10.753 1.00 89.81 100 THR A C 1
ATOM 765 O O . THR A 1 100 ? -10.802 1.044 -9.536 1.00 89.81 100 THR A O 1
ATOM 768 N N . GLY A 1 101 ? -10.126 1.607 -11.596 1.00 90.00 101 GLY A N 1
ATOM 769 C CA . GLY A 1 101 ? -9.036 2.481 -11.160 1.00 90.00 101 GLY A CA 1
ATOM 770 C C . GLY A 1 101 ? -7.860 1.746 -10.502 1.00 90.00 101 GLY A C 1
ATOM 771 O O . GLY A 1 101 ? -6.951 2.411 -10.001 1.00 90.00 101 GLY A O 1
ATOM 772 N N . LEU A 1 102 ? -7.872 0.406 -10.486 1.00 95.88 102 LEU A N 1
ATOM 773 C CA . LEU A 1 102 ? -6.836 -0.427 -9.877 1.00 95.88 102 LEU A CA 1
ATOM 774 C C . LEU A 1 102 ? -5.620 -0.524 -10.798 1.00 95.88 102 LEU A C 1
ATOM 776 O O . LEU A 1 102 ? -5.723 -0.932 -11.956 1.00 95.88 102 LEU A O 1
ATOM 780 N N . VAL A 1 103 ? -4.457 -0.158 -10.271 1.00 97.50 103 VAL A N 1
ATOM 781 C CA . VAL A 1 103 ? -3.187 -0.206 -10.989 1.00 97.50 103 VAL A CA 1
ATOM 782 C C . VAL A 1 103 ? -2.689 -1.649 -11.016 1.00 97.50 103 VAL A C 1
ATOM 784 O O . VAL A 1 103 ? -2.483 -2.261 -9.971 1.00 97.50 103 VAL A O 1
ATOM 787 N N . THR A 1 104 ? -2.503 -2.194 -12.215 1.00 96.38 104 THR A N 1
ATOM 788 C CA . THR A 1 104 ? -2.065 -3.580 -12.455 1.00 96.38 104 THR A CA 1
ATOM 789 C C . THR A 1 104 ? -0.996 -3.610 -13.539 1.00 96.38 104 THR A C 1
ATOM 791 O O . THR A 1 104 ? -0.825 -2.639 -14.274 1.00 96.38 104 THR A O 1
ATOM 794 N N . THR A 1 105 ? -0.259 -4.708 -13.675 1.00 96.50 105 THR A N 1
ATOM 795 C CA . THR A 1 105 ? 0.587 -4.915 -14.856 1.00 96.50 105 THR A CA 1
ATOM 796 C C . THR A 1 105 ? -0.258 -5.424 -16.022 1.00 96.50 105 THR A C 1
ATOM 798 O O . THR A 1 105 ? -1.270 -6.095 -15.829 1.00 96.50 105 THR A O 1
ATOM 801 N N . LEU A 1 106 ? 0.135 -5.094 -17.253 1.00 94.25 106 LEU A N 1
ATOM 802 C CA . LEU A 1 106 ? -0.581 -5.541 -18.454 1.00 94.25 106 LEU A CA 1
ATOM 803 C C . LEU A 1 106 ? -0.413 -7.038 -18.722 1.00 94.25 106 LEU A C 1
ATOM 805 O O . LEU A 1 106 ? -1.283 -7.653 -19.333 1.00 94.25 106 LEU A O 1
ATOM 809 N N . HIS A 1 107 ? 0.703 -7.615 -18.285 1.00 93.62 107 HIS A N 1
ATOM 810 C CA . HIS A 1 107 ? 1.011 -9.021 -18.494 1.00 93.62 107 HIS A CA 1
ATOM 811 C C . HIS A 1 107 ? 1.665 -9.627 -17.249 1.00 93.62 107 HIS A C 1
ATOM 813 O O . HIS A 1 107 ? 2.410 -8.945 -16.538 1.00 93.62 107 HIS A O 1
ATOM 819 N N . ALA A 1 108 ? 1.396 -10.911 -17.002 1.00 89.94 108 ALA A N 1
ATOM 820 C CA . ALA A 1 108 ? 1.900 -11.635 -15.836 1.00 89.94 108 ALA A CA 1
ATOM 821 C C . ALA A 1 108 ? 3.426 -11.840 -15.872 1.00 89.94 108 ALA A C 1
ATOM 823 O O . ALA A 1 108 ? 4.059 -11.816 -14.825 1.00 89.94 108 ALA A O 1
ATOM 824 N N . SER A 1 109 ? 4.032 -11.936 -17.063 1.00 94.88 109 SER A N 1
ATOM 825 C CA . SER A 1 109 ? 5.492 -12.095 -17.188 1.00 94.88 109 SER A CA 1
ATOM 826 C C . SER A 1 109 ? 6.294 -10.823 -16.891 1.00 94.88 109 SER A C 1
ATOM 828 O O . SER A 1 109 ? 7.515 -10.892 -16.759 1.00 94.88 109 SER A O 1
ATOM 830 N N . PHE A 1 110 ? 5.646 -9.654 -16.797 1.00 97.19 110 PHE A N 1
ATOM 831 C CA . PHE A 1 110 ? 6.348 -8.404 -16.508 1.00 97.19 110 PHE A CA 1
ATOM 832 C C . PHE A 1 110 ? 6.833 -8.328 -15.047 1.00 97.19 110 PHE A C 1
ATOM 834 O O . PHE A 1 110 ? 8.013 -8.043 -14.842 1.00 97.19 110 PHE A O 1
ATOM 841 N N . PRO A 1 111 ? 6.011 -8.645 -14.024 1.00 96.94 111 PRO A N 1
ATOM 842 C CA . PRO A 1 111 ? 6.514 -8.913 -12.677 1.00 96.94 111 PRO A CA 1
ATOM 843 C C . PRO A 1 111 ? 7.663 -9.927 -12.637 1.00 96.94 111 PRO A C 1
ATOM 845 O O . PRO A 1 111 ? 8.688 -9.633 -12.026 1.00 96.94 111 PRO A O 1
ATOM 848 N N . ASP A 1 112 ? 7.554 -11.058 -13.346 1.00 95.44 112 ASP A N 1
ATOM 849 C CA . ASP A 1 112 ? 8.611 -12.085 -13.380 1.00 95.44 112 ASP A CA 1
ATOM 850 C C . ASP A 1 112 ? 9.938 -11.546 -13.942 1.00 95.44 112 ASP A C 1
ATOM 852 O O . ASP A 1 112 ? 11.023 -11.921 -13.492 1.00 95.44 112 ASP A O 1
ATOM 856 N N . PHE A 1 113 ? 9.862 -10.653 -14.931 1.00 97.00 113 PHE A N 1
ATOM 857 C CA . PHE A 1 113 ? 11.016 -9.941 -15.476 1.00 97.00 113 PHE A CA 1
ATOM 858 C C . PHE A 1 113 ? 11.624 -8.980 -14.441 1.00 97.00 113 PHE A C 1
ATOM 860 O O . PHE A 1 113 ? 12.822 -9.052 -14.157 1.00 97.00 113 PHE A O 1
ATOM 867 N N . MET A 1 114 ? 10.799 -8.123 -13.829 1.00 98.00 114 MET A N 1
ATOM 868 C CA . MET A 1 114 ? 11.235 -7.111 -12.854 1.00 98.00 114 MET A CA 1
ATOM 869 C C . MET A 1 114 ? 11.850 -7.728 -11.589 1.00 98.00 114 MET A C 1
ATOM 871 O O . MET A 1 114 ? 12.788 -7.170 -11.011 1.00 98.00 114 MET A O 1
ATOM 875 N N . LEU A 1 115 ? 11.339 -8.883 -11.161 1.00 97.00 115 LEU A N 1
ATOM 876 C CA . LEU A 1 115 ? 11.807 -9.614 -9.981 1.00 97.00 115 LEU A CA 1
ATOM 877 C C . LEU A 1 115 ? 13.053 -10.472 -10.253 1.00 97.00 115 LEU A C 1
ATOM 879 O O . LEU A 1 115 ? 13.642 -10.995 -9.310 1.00 97.00 115 LEU A O 1
ATOM 883 N N . SER A 1 116 ? 13.498 -10.595 -11.508 1.00 96.25 116 SER A N 1
ATOM 884 C CA . SER A 1 116 ? 14.713 -11.334 -11.855 1.00 96.25 116 SER A CA 1
ATOM 885 C C . SER A 1 116 ? 15.912 -10.393 -12.042 1.00 96.25 116 SER A C 1
ATOM 887 O O . SER A 1 116 ? 15.907 -9.590 -12.983 1.00 96.25 116 SER A O 1
ATOM 889 N N . PRO A 1 117 ? 16.970 -10.502 -11.211 1.00 94.69 117 PRO A N 1
ATOM 890 C CA . PRO A 1 117 ? 18.139 -9.622 -11.294 1.00 94.69 117 PRO A CA 1
ATOM 891 C C . PRO A 1 117 ? 18.920 -9.795 -12.599 1.00 94.69 117 PRO A C 1
ATOM 893 O O . PRO A 1 117 ? 19.488 -8.835 -13.108 1.00 94.69 117 PRO A O 1
ATOM 896 N N . ASN A 1 118 ? 18.916 -11.003 -13.170 1.00 94.00 118 ASN A N 1
ATOM 897 C CA . ASN A 1 118 ? 19.633 -11.296 -14.411 1.00 94.00 118 ASN A CA 1
ATOM 898 C C . ASN A 1 118 ? 18.899 -10.776 -15.653 1.00 94.00 118 ASN A C 1
ATOM 900 O O . ASN A 1 118 ? 19.542 -10.541 -16.670 1.00 94.00 118 ASN A O 1
ATOM 904 N N . ARG A 1 119 ? 17.569 -10.620 -15.578 1.00 94.44 119 ARG A N 1
ATOM 905 C CA . ARG A 1 119 ? 16.736 -10.192 -16.712 1.00 94.44 119 ARG A CA 1
ATOM 906 C C . ARG A 1 119 ? 16.587 -8.676 -16.758 1.00 94.44 119 ARG A C 1
ATOM 908 O O . ARG A 1 119 ? 16.849 -8.062 -17.782 1.00 94.44 119 ARG A O 1
ATOM 915 N N . SER A 1 120 ? 16.205 -8.067 -15.636 1.00 94.69 120 SER A N 1
ATOM 916 C CA . SER A 1 120 ? 15.916 -6.626 -15.566 1.00 94.69 120 SER A CA 1
ATOM 917 C C . SER A 1 120 ? 17.118 -5.756 -15.193 1.00 94.69 120 SER A C 1
ATOM 919 O O . SER A 1 120 ? 17.042 -4.538 -15.348 1.00 94.69 120 SER A O 1
ATOM 921 N N . VAL A 1 121 ? 18.220 -6.363 -14.734 1.00 93.50 121 VAL A N 1
ATOM 922 C CA . VAL A 1 121 ? 19.528 -5.737 -14.473 1.00 93.50 121 VAL A CA 1
ATOM 923 C C . VAL A 1 121 ? 19.405 -4.411 -13.708 1.00 93.50 121 VAL A C 1
ATOM 925 O O . VAL A 1 121 ? 19.190 -4.420 -12.497 1.00 93.50 121 VAL A O 1
ATOM 928 N N . GLU A 1 122 ? 19.507 -3.263 -14.381 1.00 93.50 122 GLU A N 1
ATOM 929 C CA . GLU A 1 122 ? 19.453 -1.939 -13.746 1.00 93.50 122 GLU A CA 1
ATOM 930 C C . GLU A 1 122 ? 18.056 -1.559 -13.232 1.00 93.50 122 GLU A C 1
ATOM 932 O O . GLU A 1 122 ? 17.926 -0.784 -12.283 1.00 93.50 122 GLU A O 1
ATOM 937 N N . PHE A 1 123 ? 17.003 -2.128 -13.823 1.00 95.81 123 PHE A N 1
ATOM 938 C CA . PHE A 1 123 ? 15.616 -1.893 -13.427 1.00 95.81 123 PHE A CA 1
ATOM 939 C C . PHE A 1 123 ? 15.128 -2.873 -12.362 1.00 95.81 123 PHE A C 1
ATOM 941 O O . PHE A 1 123 ? 13.983 -2.754 -11.917 1.00 95.81 123 PHE A O 1
ATOM 948 N N . HIS A 1 124 ? 15.978 -3.806 -11.930 1.00 97.56 124 HIS A N 1
ATOM 949 C CA . HIS A 1 124 ? 15.606 -4.851 -10.992 1.00 97.56 124 HIS A CA 1
ATOM 950 C C . HIS A 1 124 ? 14.895 -4.294 -9.753 1.00 97.56 124 HIS A C 1
ATOM 952 O O . HIS A 1 124 ? 15.329 -3.339 -9.096 1.00 97.56 124 HIS A O 1
ATOM 958 N N . CYS A 1 125 ? 13.733 -4.871 -9.463 1.00 97.12 125 CYS A N 1
ATOM 959 C CA . CYS A 1 125 ? 13.009 -4.629 -8.230 1.00 97.12 125 CYS A CA 1
ATOM 960 C C . CYS A 1 125 ? 13.658 -5.471 -7.135 1.00 97.12 125 CYS A C 1
ATOM 962 O O . CYS A 1 125 ? 13.770 -6.676 -7.297 1.00 97.12 125 CYS A O 1
ATOM 964 N N . GLN A 1 126 ? 14.069 -4.857 -6.025 1.00 97.19 126 GLN A N 1
ATOM 965 C CA . GLN A 1 126 ? 14.563 -5.590 -4.856 1.00 97.19 126 GLN A CA 1
ATOM 966 C C . GLN A 1 126 ? 13.376 -5.871 -3.921 1.00 97.19 126 GLN A C 1
ATOM 968 O O . GLN A 1 126 ? 13.044 -4.998 -3.108 1.00 97.19 126 GLN A O 1
ATOM 973 N N . PRO A 1 127 ? 12.704 -7.038 -4.025 1.00 97.00 127 PRO A N 1
ATOM 974 C CA . PRO A 1 127 ? 11.402 -7.232 -3.400 1.00 97.00 127 PRO A CA 1
ATOM 975 C C . PRO A 1 127 ? 11.476 -7.137 -1.880 1.00 97.00 127 PRO A C 1
ATOM 977 O O . PRO A 1 127 ? 10.665 -6.434 -1.292 1.00 97.00 127 PRO A O 1
ATOM 980 N N . GLN A 1 128 ? 12.485 -7.724 -1.232 1.00 97.56 128 GLN A N 1
ATOM 981 C CA . GLN A 1 128 ? 12.603 -7.691 0.232 1.00 97.56 128 GLN A CA 1
ATOM 982 C C . GLN A 1 128 ? 12.734 -6.259 0.767 1.00 97.56 128 GLN A C 1
ATOM 984 O O . GLN A 1 128 ? 12.117 -5.902 1.772 1.00 97.56 128 GLN A O 1
ATOM 989 N N . ARG A 1 129 ? 13.488 -5.404 0.060 1.00 97.56 129 ARG A N 1
ATOM 990 C CA . ARG A 1 129 ? 13.622 -3.984 0.412 1.00 97.56 129 ARG A CA 1
ATOM 991 C C . ARG A 1 129 ? 12.327 -3.222 0.194 1.00 97.56 129 ARG A C 1
ATOM 993 O O . ARG A 1 129 ? 11.986 -2.364 1.007 1.00 97.56 129 ARG A O 1
ATOM 1000 N N . ARG A 1 130 ? 11.625 -3.518 -0.904 1.00 98.06 130 ARG A N 1
ATOM 1001 C CA . ARG A 1 130 ? 10.354 -2.873 -1.233 1.00 98.06 130 ARG A CA 1
ATOM 1002 C C . ARG A 1 130 ? 9.266 -3.264 -0.241 1.00 98.06 130 ARG A C 1
ATOM 1004 O O . ARG A 1 130 ? 8.584 -2.380 0.262 1.00 98.06 130 ARG A O 1
ATOM 1011 N N . HIS A 1 131 ? 9.159 -4.547 0.090 1.00 98.44 131 HIS A N 1
ATOM 1012 C CA . HIS A 1 131 ? 8.255 -5.065 1.110 1.00 98.44 131 HIS A CA 1
ATOM 1013 C C . HIS A 1 131 ? 8.532 -4.444 2.485 1.00 98.44 131 HIS A C 1
ATOM 1015 O O . HIS A 1 131 ? 7.578 -4.041 3.143 1.00 98.44 131 HIS A O 1
ATOM 1021 N N . ALA A 1 132 ? 9.799 -4.240 2.874 1.00 98.19 132 ALA A N 1
ATOM 1022 C CA . ALA A 1 132 ? 10.134 -3.501 4.099 1.00 98.19 132 ALA A CA 1
ATOM 1023 C C . ALA A 1 132 ? 9.563 -2.074 4.079 1.00 98.19 132 ALA A C 1
ATOM 1025 O O . ALA A 1 132 ? 8.818 -1.693 4.976 1.00 98.19 132 ALA A O 1
ATOM 1026 N N . THR A 1 133 ? 9.821 -1.311 3.013 1.00 98.06 133 THR A N 1
ATOM 1027 C CA . THR A 1 133 ? 9.293 0.057 2.874 1.00 98.06 133 THR A CA 1
ATOM 1028 C C . THR A 1 133 ? 7.762 0.098 2.809 1.00 98.06 133 THR A C 1
ATOM 1030 O O . THR A 1 133 ? 7.147 1.018 3.340 1.00 98.06 133 THR A O 1
ATOM 1033 N N . MET A 1 134 ? 7.115 -0.901 2.202 1.00 98.50 134 MET A N 1
ATOM 1034 C CA . MET A 1 134 ? 5.652 -0.999 2.195 1.00 98.50 134 MET A CA 1
ATOM 1035 C C . MET A 1 134 ? 5.088 -1.349 3.577 1.00 98.50 134 MET A C 1
ATOM 1037 O O . MET A 1 134 ? 4.059 -0.794 3.957 1.00 98.50 134 MET A O 1
ATOM 1041 N N . ALA A 1 135 ? 5.755 -2.214 4.347 1.00 98.56 135 ALA A N 1
ATOM 1042 C CA . ALA A 1 135 ? 5.384 -2.506 5.730 1.00 98.56 135 ALA A CA 1
ATOM 1043 C C . ALA A 1 135 ? 5.519 -1.253 6.612 1.00 98.56 135 ALA A C 1
ATOM 1045 O O . ALA A 1 135 ? 4.576 -0.915 7.327 1.00 98.56 135 ALA A O 1
ATOM 1046 N N . GLU A 1 136 ? 6.632 -0.519 6.490 1.00 98.50 136 GLU A N 1
ATOM 1047 C CA . GLU A 1 136 ? 6.853 0.777 7.149 1.00 98.50 136 GLU A CA 1
ATOM 1048 C C . GLU A 1 136 ? 5.727 1.770 6.808 1.00 98.50 136 GLU A C 1
ATOM 1050 O O . GLU A 1 136 ? 5.129 2.363 7.707 1.00 98.50 136 GLU A O 1
ATOM 1055 N N . ALA A 1 137 ? 5.378 1.907 5.523 1.00 98.31 137 ALA A N 1
ATOM 1056 C CA . ALA A 1 137 ? 4.302 2.792 5.077 1.00 98.31 137 ALA A CA 1
ATOM 1057 C C . ALA A 1 137 ? 2.930 2.375 5.630 1.00 98.31 137 ALA A C 1
ATOM 1059 O O . ALA A 1 137 ? 2.163 3.227 6.079 1.00 98.31 137 ALA A O 1
ATOM 1060 N N . CYS A 1 138 ? 2.617 1.075 5.643 1.00 98.69 138 CYS A N 1
ATOM 1061 C CA . CYS A 1 138 ? 1.361 0.576 6.201 1.00 98.69 138 CYS A CA 1
ATOM 1062 C C . CYS A 1 138 ? 1.272 0.840 7.710 1.00 98.69 138 CYS A C 1
ATOM 1064 O O . CYS A 1 138 ? 0.262 1.356 8.185 1.00 98.69 138 CYS A O 1
ATOM 1066 N N . LEU A 1 139 ? 2.333 0.540 8.462 1.00 98.56 139 LEU A N 1
ATOM 1067 C CA . LEU A 1 139 ? 2.390 0.816 9.900 1.00 98.56 139 LEU A CA 1
ATOM 1068 C C . LEU A 1 139 ? 2.279 2.320 10.182 1.00 98.56 139 LEU A C 1
ATOM 1070 O O . LEU A 1 139 ? 1.540 2.715 11.081 1.00 98.56 139 LEU A O 1
ATOM 1074 N N . GLY A 1 140 ? 2.921 3.159 9.365 1.00 98.12 140 GLY A N 1
ATOM 1075 C CA . GLY A 1 140 ? 2.803 4.615 9.448 1.00 98.12 140 GLY A CA 1
ATOM 1076 C C . GLY A 1 140 ? 1.390 5.136 9.160 1.00 98.12 140 GLY A C 1
ATOM 1077 O O . GLY A 1 140 ? 0.941 6.070 9.820 1.00 98.12 140 GLY A O 1
ATOM 1078 N N . LEU A 1 141 ? 0.651 4.526 8.226 1.00 97.94 141 LEU A N 1
ATOM 1079 C CA . LEU A 1 141 ? -0.757 4.867 7.976 1.00 97.94 141 LEU A CA 1
ATOM 1080 C C . LEU A 1 141 ? -1.657 4.489 9.159 1.00 97.94 141 LEU A C 1
ATOM 1082 O O . LEU A 1 141 ? -2.548 5.260 9.512 1.00 97.94 141 LEU A O 1
ATOM 1086 N N . ILE A 1 142 ? -1.408 3.335 9.784 1.00 98.19 142 ILE A N 1
ATOM 1087 C CA . ILE A 1 142 ? -2.140 2.896 10.980 1.00 98.19 142 ILE A CA 1
ATOM 1088 C C . ILE A 1 142 ? -1.835 3.817 12.166 1.00 98.19 142 ILE A C 1
ATOM 1090 O O . ILE A 1 142 ? -2.748 4.204 12.895 1.00 98.19 142 ILE A O 1
ATOM 1094 N N . ASP A 1 143 ? -0.570 4.194 12.359 1.00 97.62 143 ASP A N 1
ATOM 1095 C CA . ASP A 1 143 ? -0.189 5.107 13.436 1.00 97.62 143 ASP A CA 1
ATOM 1096 C C . ASP A 1 143 ? -0.695 6.540 13.205 1.00 97.62 143 ASP A C 1
ATOM 1098 O O . ASP A 1 143 ? -1.115 7.215 14.141 1.00 97.62 143 ASP A O 1
ATOM 1102 N N . GLY A 1 144 ? -0.737 6.988 11.951 1.00 96.12 144 GLY A N 1
ATOM 1103 C CA . GLY A 1 144 ? -1.262 8.297 11.565 1.00 96.12 144 GLY A CA 1
ATOM 1104 C C . GLY A 1 144 ? -2.790 8.414 11.593 1.00 96.12 144 GLY A C 1
ATOM 1105 O O . GLY A 1 144 ? -3.314 9.481 11.266 1.00 96.12 144 GLY A O 1
ATOM 1106 N N . ALA A 1 145 ? -3.515 7.350 11.950 1.00 95.81 145 ALA A N 1
ATOM 1107 C CA . ALA A 1 145 ? -4.965 7.388 12.063 1.00 95.81 145 ALA A CA 1
ATOM 1108 C C . ALA A 1 145 ? -5.415 8.418 13.125 1.00 95.81 145 ALA A C 1
ATOM 1110 O O . ALA A 1 145 ? -4.792 8.540 14.185 1.00 95.81 145 ALA A O 1
ATOM 1111 N N . PRO A 1 146 ? -6.511 9.160 12.875 1.00 90.44 146 PRO A N 1
ATOM 1112 C CA . PRO A 1 146 ? -6.885 10.331 13.674 1.00 90.44 146 PRO A CA 1
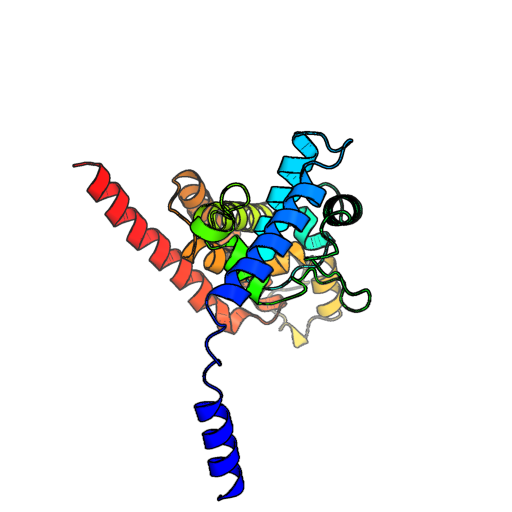ATOM 1113 C C . PRO A 1 146 ? -7.310 10.001 15.110 1.00 90.44 146 PRO A C 1
ATOM 1115 O O . PRO A 1 146 ? -7.302 10.883 15.966 1.00 90.44 146 PRO A O 1
ATOM 1118 N N . SER A 1 147 ? -7.681 8.749 15.383 1.00 88.69 147 SER A N 1
ATOM 1119 C CA . SER A 1 147 ? -8.047 8.280 16.715 1.00 88.69 147 SER A CA 1
ATOM 1120 C C . SER A 1 147 ? -7.371 6.950 17.027 1.00 88.69 147 SER A C 1
ATOM 1122 O O . SER A 1 147 ? -7.182 6.125 16.139 1.00 88.69 147 SER A O 1
ATOM 1124 N N . SER A 1 148 ? -7.040 6.724 18.300 1.00 84.44 148 SER A N 1
ATOM 1125 C CA . SER A 1 148 ? -6.519 5.441 18.799 1.00 84.44 148 SER A CA 1
ATOM 1126 C C . SER A 1 148 ? -7.617 4.432 19.157 1.00 84.44 148 SER A C 1
ATOM 1128 O O . SER A 1 148 ? -7.300 3.290 19.477 1.00 84.44 148 SER A O 1
ATOM 1130 N N . PHE A 1 149 ? -8.884 4.850 19.159 1.00 88.38 149 PHE A N 1
ATOM 1131 C CA . PHE A 1 149 ? -10.050 4.013 19.456 1.00 88.38 149 PHE A CA 1
ATOM 1132 C C . PHE A 1 149 ? -11.338 4.697 18.977 1.00 88.38 149 PHE A C 1
ATOM 1134 O O . PHE A 1 149 ? -11.402 5.927 18.920 1.00 88.38 149 PHE A O 1
ATOM 1141 N N . ASN A 1 150 ? -12.377 3.922 18.689 1.00 92.00 150 ASN A N 1
ATOM 1142 C CA . ASN A 1 150 ? -13.674 4.396 18.221 1.00 92.00 150 ASN A CA 1
ATOM 1143 C C . ASN A 1 150 ? -13.561 5.270 16.957 1.00 92.00 150 ASN A C 1
ATOM 1145 O O . ASN A 1 150 ? -14.059 6.399 16.917 1.00 92.00 150 ASN A O 1
ATOM 1149 N N . ILE A 1 151 ? -12.857 4.776 15.933 1.00 94.19 151 ILE A N 1
ATOM 1150 C CA . ILE A 1 151 ? -12.533 5.552 14.719 1.00 94.19 151 ILE A CA 1
ATOM 1151 C C . ILE A 1 151 ? -13.790 5.960 13.934 1.00 94.19 151 ILE A C 1
ATOM 1153 O O . ILE A 1 151 ? -13.812 7.004 13.285 1.00 94.19 151 ILE A O 1
ATOM 1157 N N . CYS A 1 152 ? -14.863 5.173 14.040 1.00 94.50 152 CYS A N 1
ATOM 1158 C CA . CYS A 1 152 ? -16.160 5.459 13.418 1.00 94.50 152 CYS A CA 1
ATOM 1159 C C . CYS A 1 152 ? -17.105 6.285 14.309 1.00 94.50 152 CYS A C 1
ATOM 1161 O O . CYS A 1 152 ? -18.276 6.448 13.964 1.00 94.50 152 CYS A O 1
ATOM 1163 N N . ALA A 1 153 ? -16.621 6.788 15.455 1.00 93.56 153 ALA A N 1
ATOM 1164 C CA . ALA A 1 153 ? -17.407 7.551 16.425 1.00 93.56 153 ALA A CA 1
ATOM 1165 C C . ALA A 1 153 ? -18.754 6.873 16.745 1.00 93.56 153 ALA A C 1
ATOM 1167 O O . ALA A 1 153 ? -19.817 7.501 16.722 1.00 93.56 153 ALA A O 1
ATOM 1168 N N . LEU A 1 154 ? -18.701 5.562 16.997 1.00 93.12 154 LEU A N 1
ATOM 1169 C CA . LEU A 1 154 ? -19.857 4.748 17.329 1.00 93.12 154 LEU A CA 1
ATOM 1170 C C . LEU A 1 154 ? -20.516 5.284 18.606 1.00 93.12 154 LEU A C 1
ATOM 1172 O O . LEU A 1 154 ? -19.810 5.672 19.547 1.00 93.12 154 LEU A O 1
ATOM 1176 N N . PRO A 1 155 ? -21.859 5.290 18.660 1.00 92.31 155 PRO A N 1
ATOM 1177 C CA . PRO A 1 155 ? -22.598 5.900 19.762 1.00 92.31 155 PRO A CA 1
ATOM 1178 C C . PRO A 1 155 ? -22.446 5.134 21.082 1.00 92.31 155 PRO A C 1
ATOM 1180 O O . PRO A 1 155 ? -22.598 5.715 22.154 1.00 92.31 155 PRO A O 1
ATOM 1183 N N . SER A 1 156 ? -22.179 3.828 21.021 1.00 90.38 156 SER A N 1
ATOM 1184 C CA . SER A 1 156 ? -22.070 2.963 22.193 1.00 90.38 156 SER A CA 1
ATOM 1185 C C . SER A 1 156 ? -21.349 1.664 21.846 1.00 90.38 156 SER A C 1
ATOM 1187 O O . SER A 1 156 ? -21.593 1.088 20.791 1.00 90.38 156 SER A O 1
ATOM 1189 N N . SER A 1 157 ? -20.525 1.164 22.769 1.00 86.75 157 SER A N 1
ATOM 1190 C CA . SER A 1 157 ? -19.920 -0.173 22.691 1.00 86.75 157 SER A CA 1
ATOM 1191 C C . SER A 1 157 ? -20.865 -1.300 23.128 1.00 86.75 157 SER A C 1
ATOM 1193 O O . SER A 1 157 ? -20.484 -2.465 23.087 1.00 86.75 157 SER A O 1
ATOM 1195 N N . TYR A 1 158 ? -22.059 -0.963 23.629 1.00 89.69 158 TYR A N 1
ATOM 1196 C CA . TYR A 1 158 ? -23.073 -1.936 24.053 1.00 89.69 158 TYR A CA 1
ATOM 1197 C C . TYR A 1 158 ? -24.007 -2.359 22.918 1.00 89.69 158 TYR A C 1
ATOM 1199 O O . TYR A 1 158 ? -24.762 -3.310 23.091 1.00 89.69 158 TYR A O 1
ATOM 1207 N N . LEU A 1 159 ? -23.983 -1.636 21.797 1.00 91.25 159 LEU A N 1
ATOM 1208 C CA . LEU A 1 159 ? -24.755 -1.976 20.610 1.00 91.25 159 LEU A CA 1
ATOM 1209 C C . LEU A 1 159 ? -23.968 -2.966 19.760 1.00 91.25 159 LEU A C 1
ATOM 1211 O O . LEU A 1 159 ? -22.754 -2.832 19.592 1.00 91.25 159 LEU A O 1
ATOM 1215 N N . LEU A 1 160 ? -24.672 -3.940 19.198 1.00 91.88 160 LEU A N 1
ATOM 1216 C CA . LEU A 1 160 ? -24.146 -4.750 18.112 1.00 91.88 160 LEU A CA 1
ATOM 1217 C C . LEU A 1 160 ? -23.944 -3.868 16.877 1.00 91.88 160 LEU A C 1
ATOM 1219 O O . LEU A 1 160 ? -24.725 -2.952 16.628 1.00 91.88 160 LEU A O 1
ATOM 1223 N N . ASP A 1 161 ? -22.969 -4.211 16.034 1.00 91.62 161 ASP A N 1
ATOM 1224 C CA . ASP A 1 161 ? -22.757 -3.540 14.744 1.00 91.62 161 ASP A CA 1
ATOM 1225 C C . ASP A 1 161 ? -24.054 -3.448 13.912 1.00 91.62 161 ASP A C 1
ATOM 1227 O O . ASP A 1 161 ? -24.295 -2.453 13.242 1.00 91.62 161 ASP A O 1
ATOM 1231 N N . SER A 1 162 ? -24.915 -4.472 13.970 1.00 91.81 162 SER A N 1
ATOM 1232 C CA . SER A 1 162 ? -26.203 -4.504 13.259 1.00 91.81 162 SER A CA 1
ATOM 1233 C C . SER A 1 162 ? -27.272 -3.572 13.837 1.00 91.81 162 SER A C 1
ATOM 1235 O O . SER A 1 162 ? -28.293 -3.353 13.194 1.00 91.81 162 SER A O 1
ATOM 1237 N N . GLU A 1 163 ? -27.079 -3.091 15.064 1.00 94.50 163 GLU A N 1
ATOM 1238 C CA . GLU A 1 163 ? -27.976 -2.160 15.760 1.00 94.50 163 GLU A CA 1
ATOM 1239 C C . GLU A 1 163 ? -27.524 -0.703 15.600 1.00 94.50 163 GLU A C 1
ATOM 1241 O O . GLU A 1 163 ? -28.270 0.215 15.940 1.00 94.50 163 GLU A O 1
ATOM 1246 N N . VAL A 1 164 ? -26.309 -0.478 15.092 1.00 93.81 164 VAL A N 1
ATOM 1247 C CA . VAL A 1 164 ? -25.810 0.859 14.786 1.00 93.81 164 VAL A CA 1
ATOM 1248 C C . VAL A 1 164 ? -26.399 1.291 13.448 1.00 93.81 164 VAL A C 1
ATOM 1250 O O . VAL A 1 164 ? -26.063 0.751 12.392 1.00 93.81 164 VAL A O 1
ATOM 1253 N N . GLU A 1 165 ? -27.289 2.282 13.496 1.00 92.62 165 GLU A N 1
ATOM 1254 C CA . GLU A 1 165 ? -27.728 2.990 12.295 1.00 92.62 165 GLU A CA 1
ATOM 1255 C C . GLU A 1 165 ? -26.505 3.539 11.548 1.00 92.62 165 GLU A C 1
ATOM 1257 O O . GLU A 1 165 ? -25.453 3.754 12.139 1.00 92.62 165 GLU A O 1
ATOM 1262 N N . ASP A 1 166 ? -26.613 3.698 10.230 1.00 94.25 166 ASP A N 1
ATOM 1263 C CA . ASP A 1 166 ? -25.594 4.347 9.397 1.00 94.25 166 ASP A CA 1
ATOM 1264 C C . ASP A 1 166 ? -24.143 3.814 9.478 1.00 94.25 166 ASP A C 1
ATOM 1266 O O . ASP A 1 166 ? -23.223 4.462 8.976 1.00 94.25 166 ASP A O 1
ATOM 1270 N N . LEU A 1 167 ? -23.923 2.613 10.030 1.00 94.88 167 LEU A N 1
ATOM 1271 C CA . LEU A 1 167 ? -22.584 2.060 10.256 1.00 94.88 167 LEU A CA 1
ATOM 1272 C C . LEU A 1 167 ? -21.727 2.016 8.984 1.00 94.88 167 LEU A C 1
ATOM 1274 O O . LEU A 1 167 ? -20.576 2.443 9.011 1.00 94.88 167 LEU A O 1
ATOM 1278 N N . ASP A 1 168 ? -22.285 1.545 7.867 1.00 94.69 168 ASP A N 1
ATOM 1279 C CA . ASP A 1 168 ? -21.551 1.444 6.599 1.00 94.69 168 ASP A CA 1
ATOM 1280 C C . ASP A 1 168 ? -21.082 2.819 6.092 1.00 94.69 168 ASP A C 1
ATOM 1282 O O . ASP A 1 168 ? -19.968 2.949 5.578 1.00 94.69 168 ASP A O 1
ATOM 1286 N N . MET A 1 169 ? -21.899 3.862 6.285 1.00 95.69 169 MET A N 1
ATOM 1287 C CA . MET A 1 169 ? -21.537 5.237 5.936 1.00 95.69 169 MET A CA 1
ATOM 1288 C C . MET A 1 169 ? -20.382 5.721 6.817 1.00 95.69 169 MET A C 1
ATOM 1290 O O . MET A 1 169 ? -19.361 6.152 6.281 1.00 95.69 169 MET A O 1
ATOM 1294 N N . ARG A 1 170 ? -20.481 5.545 8.143 1.00 95.50 170 ARG A N 1
ATOM 1295 C CA . ARG A 1 170 ? -19.410 5.903 9.095 1.00 95.50 170 ARG A CA 1
ATOM 1296 C C . ARG A 1 170 ? -18.096 5.203 8.767 1.00 95.50 170 ARG A C 1
ATOM 1298 O O . ARG A 1 170 ? -17.047 5.838 8.762 1.00 95.50 170 ARG A O 1
ATOM 1305 N N . VAL A 1 171 ? -18.150 3.908 8.450 1.00 95.88 171 VAL A N 1
ATOM 1306 C CA . VAL A 1 171 ? -16.974 3.131 8.034 1.00 95.88 171 VAL A CA 1
ATOM 1307 C C . VAL A 1 171 ? -16.356 3.724 6.770 1.00 95.88 171 VAL A C 1
ATOM 1309 O O . VAL A 1 171 ? -15.145 3.933 6.738 1.00 95.88 171 VAL A O 1
ATOM 1312 N N . SER A 1 172 ? -17.166 4.046 5.758 1.00 94.31 172 SER A N 1
ATOM 1313 C CA . SER A 1 172 ? -16.670 4.619 4.499 1.00 94.31 172 SER A CA 1
ATOM 1314 C C . SER A 1 172 ? -16.044 6.013 4.655 1.00 94.31 172 SER A C 1
ATOM 1316 O O . SER A 1 172 ? -15.121 6.355 3.915 1.00 94.31 172 SER A O 1
ATOM 1318 N N . GLU A 1 173 ? -16.513 6.805 5.624 1.00 94.12 173 GLU A N 1
ATOM 1319 C CA . GLU A 1 173 ? -16.007 8.153 5.907 1.00 94.12 173 GLU A CA 1
ATOM 1320 C C . GLU A 1 173 ? -14.758 8.137 6.799 1.00 94.12 173 GLU A C 1
ATOM 1322 O O . GLU A 1 173 ? -13.826 8.914 6.578 1.00 94.12 173 GLU A O 1
ATOM 1327 N N . SER A 1 174 ? -14.721 7.247 7.794 1.00 95.62 174 SER A N 1
ATOM 1328 C CA . SER A 1 174 ? -13.654 7.188 8.799 1.00 95.62 174 SER A CA 1
ATOM 1329 C C . SER A 1 174 ? -12.488 6.274 8.430 1.00 95.62 174 SER A C 1
ATOM 1331 O O . SER A 1 174 ? -11.383 6.462 8.945 1.00 95.62 174 SER A O 1
ATOM 1333 N N . ILE A 1 175 ? -12.709 5.266 7.581 1.00 96.69 175 ILE A N 1
ATOM 1334 C CA . ILE A 1 175 ? -11.704 4.254 7.236 1.00 96.69 175 ILE A CA 1
ATOM 1335 C C . ILE A 1 175 ? -11.421 4.331 5.729 1.00 96.69 175 ILE A C 1
ATOM 1337 O O . ILE A 1 175 ? -12.000 3.582 4.940 1.00 96.69 175 ILE A O 1
ATOM 1341 N N . PRO A 1 176 ? -10.529 5.241 5.296 1.00 95.50 176 PRO A N 1
ATOM 1342 C CA . PRO A 1 176 ? -10.210 5.392 3.885 1.00 95.50 176 PRO A CA 1
ATOM 1343 C C . PRO A 1 176 ? -9.489 4.150 3.341 1.00 95.50 176 PRO A C 1
ATOM 1345 O O . PRO A 1 176 ? -8.867 3.379 4.075 1.00 95.50 176 PRO A O 1
ATOM 1348 N N . GLY A 1 177 ? -9.548 3.960 2.020 1.00 95.88 177 GLY A N 1
ATOM 1349 C CA . GLY A 1 177 ? -9.034 2.751 1.368 1.00 95.88 177 GLY A CA 1
ATOM 1350 C C . GLY A 1 177 ? -7.541 2.475 1.598 1.00 95.88 177 GLY A C 1
ATOM 1351 O O . GLY A 1 177 ? -7.132 1.316 1.594 1.00 95.88 177 GLY A O 1
ATOM 1352 N N . ASP A 1 178 ? -6.724 3.503 1.839 1.00 96.81 178 ASP A N 1
ATOM 1353 C CA . ASP A 1 178 ? -5.305 3.350 2.183 1.00 96.81 178 ASP A CA 1
ATOM 1354 C C . ASP A 1 178 ? -5.117 2.769 3.586 1.00 96.81 178 ASP A C 1
ATOM 1356 O O . ASP A 1 178 ? -4.299 1.866 3.764 1.00 96.81 178 ASP A O 1
ATOM 1360 N N . LEU A 1 179 ? -5.924 3.207 4.556 1.00 97.75 179 LEU A N 1
ATOM 1361 C CA . LEU A 1 179 ? -5.951 2.617 5.893 1.00 97.75 179 LEU A CA 1
ATOM 1362 C C . LEU A 1 179 ? -6.487 1.179 5.859 1.00 97.75 179 LEU A C 1
ATOM 1364 O O . LEU A 1 179 ? -5.920 0.303 6.509 1.00 97.75 179 LEU A O 1
ATOM 1368 N N . MET A 1 180 ? -7.516 0.900 5.048 1.00 97.44 180 MET A N 1
ATOM 1369 C CA . MET A 1 180 ? -8.009 -0.471 4.844 1.00 97.44 180 MET A CA 1
ATOM 1370 C C . MET A 1 180 ? -6.915 -1.390 4.286 1.00 97.44 180 MET A C 1
ATOM 1372 O O . MET A 1 180 ? -6.710 -2.486 4.812 1.00 97.44 180 MET A O 1
ATOM 1376 N N . TYR A 1 181 ? -6.203 -0.951 3.242 1.00 98.06 181 TYR A N 1
ATOM 1377 C CA . TYR A 1 181 ? -5.086 -1.701 2.665 1.00 98.06 181 TYR A CA 1
ATOM 1378 C C . TYR A 1 181 ? -3.994 -1.942 3.714 1.00 98.06 181 TYR A C 1
ATOM 1380 O O . TYR A 1 181 ? -3.574 -3.082 3.922 1.00 98.06 181 TYR A O 1
ATOM 1388 N N . ALA A 1 182 ? -3.589 -0.887 4.426 1.00 98.31 182 ALA A N 1
ATOM 1389 C CA . ALA A 1 182 ? -2.568 -0.962 5.460 1.00 98.31 182 ALA A CA 1
ATOM 1390 C C . ALA A 1 182 ? -2.933 -1.972 6.555 1.00 98.31 182 ALA A C 1
ATOM 1392 O O . ALA A 1 182 ? -2.150 -2.879 6.836 1.00 98.31 182 ALA A O 1
ATOM 1393 N N . CYS A 1 183 ? -4.141 -1.884 7.124 1.00 98.25 183 CYS A N 1
ATOM 1394 C CA . CYS A 1 183 ? -4.594 -2.802 8.168 1.00 98.25 183 CYS A CA 1
ATOM 1395 C C . CYS A 1 183 ? -4.649 -4.262 7.699 1.00 98.25 183 CYS A C 1
ATOM 1397 O O . CYS A 1 183 ? -4.363 -5.155 8.500 1.00 98.25 183 CYS A O 1
ATOM 1399 N N . ARG A 1 184 ? -4.995 -4.513 6.429 1.00 98.31 184 ARG A N 1
ATOM 1400 C CA . ARG A 1 184 ? -5.086 -5.868 5.858 1.00 98.31 184 ARG A CA 1
ATOM 1401 C C . ARG A 1 184 ? -3.724 -6.478 5.523 1.00 98.31 184 ARG A C 1
ATOM 1403 O O . ARG A 1 184 ? -3.574 -7.690 5.654 1.00 98.31 184 ARG A O 1
ATOM 1410 N N . HIS A 1 185 ? -2.758 -5.673 5.078 1.00 98.25 185 HIS A N 1
ATOM 1411 C CA . HIS A 1 185 ? -1.567 -6.190 4.390 1.00 98.25 185 HIS A CA 1
ATOM 1412 C C . HIS A 1 185 ? -0.223 -5.844 5.041 1.00 98.25 185 HIS A C 1
ATOM 1414 O O . HIS A 1 185 ? 0.795 -6.363 4.584 1.00 98.25 185 HIS A O 1
ATOM 1420 N N . TRP A 1 186 ? -0.181 -5.042 6.115 1.00 98.56 186 TRP A N 1
ATOM 1421 C CA . TRP A 1 186 ? 1.084 -4.676 6.773 1.00 98.56 186 TRP A CA 1
ATOM 1422 C C . TRP A 1 186 ? 1.939 -5.898 7.149 1.00 98.56 186 TRP A C 1
ATOM 1424 O O . TRP A 1 186 ? 3.138 -5.901 6.877 1.00 98.56 186 TRP A O 1
ATOM 1434 N N . SER A 1 187 ? 1.340 -6.962 7.701 1.00 98.19 187 SER A N 1
ATOM 1435 C CA . SER A 1 187 ? 2.093 -8.152 8.116 1.00 98.19 187 SER A CA 1
ATOM 1436 C C . SER A 1 187 ? 2.481 -9.052 6.943 1.00 98.19 187 SER A C 1
ATOM 1438 O O . SER A 1 187 ? 3.519 -9.698 6.991 1.00 98.19 187 SER A O 1
ATOM 1440 N N . ALA A 1 188 ? 1.706 -9.055 5.855 1.00 98.31 188 ALA A N 1
ATOM 1441 C CA . ALA A 1 188 ? 2.089 -9.747 4.627 1.00 98.31 188 ALA A CA 1
ATOM 1442 C C . ALA A 1 188 ? 3.313 -9.080 3.982 1.00 98.31 188 ALA A C 1
ATOM 1444 O O . ALA A 1 188 ? 4.217 -9.769 3.515 1.00 98.31 188 ALA A O 1
ATOM 1445 N N . HIS A 1 189 ? 3.378 -7.744 3.996 1.00 98.38 189 HIS A N 1
ATOM 1446 C CA . HIS A 1 189 ? 4.592 -7.035 3.601 1.00 98.38 189 HIS A CA 1
ATOM 1447 C C . HIS A 1 189 ? 5.751 -7.327 4.553 1.00 98.38 189 HIS A C 1
ATOM 1449 O O . HIS A 1 189 ? 6.856 -7.562 4.080 1.00 98.38 189 HIS A O 1
ATOM 1455 N N . LEU A 1 190 ? 5.495 -7.383 5.860 1.00 97.75 190 LEU A N 1
ATOM 1456 C CA . LEU A 1 190 ? 6.503 -7.733 6.858 1.00 97.75 190 LEU A CA 1
ATOM 1457 C C . LEU A 1 190 ? 7.102 -9.132 6.613 1.00 97.75 190 LEU A C 1
ATOM 1459 O O . LEU A 1 190 ? 8.315 -9.270 6.570 1.00 97.75 190 LEU A O 1
ATOM 1463 N N . ASP A 1 191 ? 6.282 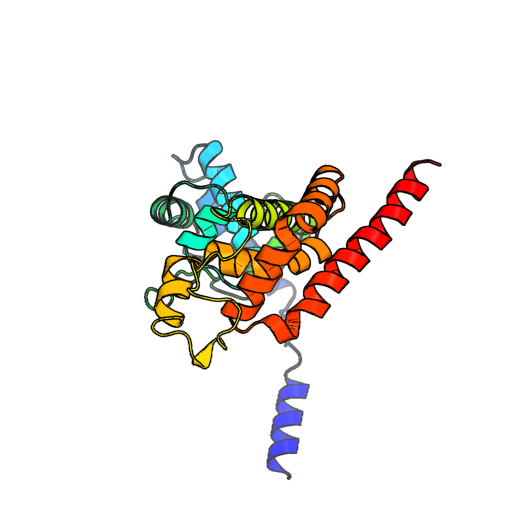-10.152 6.352 1.00 97.38 191 ASP A N 1
ATOM 1464 C CA . ASP A 1 191 ? 6.739 -11.537 6.116 1.00 97.38 191 ASP A CA 1
ATOM 1465 C C . ASP A 1 191 ? 7.725 -11.667 4.943 1.00 97.38 191 ASP A C 1
ATOM 1467 O O . ASP A 1 191 ? 8.650 -12.474 4.980 1.00 97.38 191 ASP A O 1
ATOM 1471 N N . HIS A 1 192 ? 7.545 -10.840 3.910 1.00 96.81 192 HIS A N 1
ATOM 1472 C CA . HIS A 1 192 ? 8.399 -10.815 2.721 1.00 96.81 192 HIS A CA 1
ATOM 1473 C C . HIS A 1 192 ? 9.551 -9.809 2.832 1.00 96.81 192 HIS A C 1
ATOM 1475 O O . HIS A 1 192 ? 10.350 -9.683 1.899 1.00 96.81 192 HIS A O 1
ATOM 1481 N N . SER A 1 193 ? 9.626 -9.051 3.927 1.00 96.81 193 SER A N 1
ATOM 1482 C CA . SER A 1 193 ? 10.615 -7.999 4.093 1.00 96.81 193 SER A CA 1
ATOM 1483 C C . SER A 1 193 ? 11.955 -8.542 4.568 1.00 96.81 193 SER A C 1
ATOM 1485 O O . SER A 1 193 ? 12.046 -9.537 5.286 1.00 96.81 193 SER A O 1
ATOM 1487 N N . GLU A 1 194 ? 13.023 -7.819 4.241 1.00 93.69 194 GLU A N 1
ATOM 1488 C CA . GLU A 1 194 ? 14.261 -7.958 5.005 1.00 93.69 194 GLU A CA 1
ATOM 1489 C C . GLU A 1 194 ? 14.064 -7.413 6.428 1.00 93.69 194 GLU A C 1
ATOM 1491 O O . GLU A 1 194 ? 13.218 -6.542 6.667 1.00 93.69 194 GLU A O 1
ATOM 1496 N N . TYR A 1 195 ? 14.845 -7.925 7.378 1.00 92.12 195 TYR A N 1
ATOM 1497 C CA . TYR A 1 195 ? 14.850 -7.390 8.734 1.00 92.12 195 TYR A CA 1
ATOM 1498 C C . TYR A 1 195 ? 15.535 -6.021 8.782 1.00 92.12 195 TYR A C 1
ATOM 1500 O O . TYR A 1 195 ? 16.630 -5.846 8.243 1.00 92.12 195 TYR A O 1
ATOM 1508 N N . ARG A 1 196 ? 14.908 -5.065 9.475 1.00 92.31 196 ARG A N 1
ATOM 1509 C CA . ARG A 1 196 ? 15.464 -3.745 9.798 1.00 92.31 196 ARG A CA 1
ATOM 1510 C C . ARG A 1 196 ? 15.059 -3.372 11.216 1.00 92.31 196 ARG A C 1
ATOM 1512 O O . ARG A 1 196 ? 13.902 -3.568 11.592 1.00 92.31 196 ARG A O 1
ATOM 1519 N N . ILE A 1 197 ? 15.984 -2.813 11.992 1.00 91.69 197 ILE A N 1
ATOM 1520 C CA . ILE A 1 197 ? 15.714 -2.446 13.389 1.00 91.69 197 ILE A CA 1
ATOM 1521 C C . ILE A 1 197 ? 14.645 -1.349 13.484 1.00 91.69 197 ILE A C 1
ATOM 1523 O O . ILE A 1 197 ? 13.804 -1.365 14.378 1.00 91.69 197 ILE A O 1
ATOM 1527 N N . GLU A 1 198 ? 14.617 -0.433 12.519 1.00 94.31 198 GLU A N 1
ATOM 1528 C CA . GLU A 1 198 ? 13.614 0.622 12.407 1.00 94.31 198 GLU A CA 1
ATOM 1529 C C . GLU A 1 198 ? 12.215 0.036 12.189 1.00 94.31 198 GLU A C 1
ATOM 1531 O O . GLU A 1 198 ? 11.261 0.456 12.843 1.00 94.31 198 GLU A O 1
ATOM 1536 N N . LEU A 1 199 ? 12.100 -0.982 11.331 1.00 96.12 199 LEU A N 1
ATOM 1537 C CA . LEU A 1 199 ? 10.842 -1.685 11.085 1.00 96.12 199 LEU A CA 1
ATOM 1538 C C . LEU A 1 199 ? 10.390 -2.470 12.324 1.00 96.12 199 LEU A C 1
ATOM 1540 O O . LEU A 1 199 ? 9.221 -2.396 12.696 1.00 96.12 199 LEU A O 1
ATOM 1544 N N . ALA A 1 200 ? 11.307 -3.144 13.024 1.00 95.38 200 ALA A N 1
ATOM 1545 C CA . ALA A 1 200 ? 10.995 -3.818 14.286 1.00 95.38 200 ALA A CA 1
ATOM 1546 C C . ALA A 1 200 ? 10.466 -2.841 15.354 1.00 95.38 200 ALA A C 1
ATOM 1548 O O . ALA A 1 200 ? 9.489 -3.139 16.043 1.00 95.38 200 ALA A O 1
ATOM 1549 N N . ASN A 1 201 ? 11.044 -1.638 15.438 1.00 95.56 201 ASN A N 1
ATOM 1550 C CA . ASN A 1 201 ? 10.560 -0.586 16.333 1.00 95.56 201 ASN A CA 1
ATOM 1551 C C . ASN A 1 201 ? 9.134 -0.133 15.979 1.00 95.56 201 ASN A C 1
ATOM 1553 O O . ASN A 1 201 ? 8.316 0.043 16.883 1.00 95.56 201 ASN A O 1
ATOM 1557 N N . LEU A 1 202 ? 8.810 0.020 14.688 1.00 97.81 202 LEU A N 1
ATOM 1558 C CA . LEU A 1 202 ? 7.449 0.353 14.240 1.00 97.81 202 LEU A CA 1
ATOM 1559 C C . LEU A 1 202 ? 6.444 -0.753 14.589 1.00 97.81 202 LEU A C 1
ATOM 1561 O O . LEU A 1 202 ? 5.334 -0.456 15.031 1.00 97.81 202 LEU A O 1
ATOM 1565 N N . VAL A 1 203 ? 6.833 -2.024 14.448 1.00 97.88 203 VAL A N 1
ATOM 1566 C CA . VAL A 1 203 ? 6.001 -3.165 14.864 1.00 97.88 203 VAL A CA 1
ATOM 1567 C C . VAL A 1 203 ? 5.753 -3.129 16.377 1.00 97.88 203 VAL A C 1
ATOM 1569 O O . VAL A 1 203 ? 4.613 -3.274 16.819 1.00 97.88 203 VAL A O 1
ATOM 1572 N N . GLY A 1 204 ? 6.786 -2.858 17.181 1.00 96.50 204 GLY A N 1
ATOM 1573 C CA . GLY A 1 204 ? 6.645 -2.686 18.630 1.00 96.50 204 GLY A CA 1
ATOM 1574 C C . GLY A 1 204 ? 5.675 -1.558 19.006 1.00 96.50 204 GLY A C 1
ATOM 1575 O O . GLY A 1 204 ? 4.789 -1.758 19.839 1.00 96.50 204 GLY A O 1
ATOM 1576 N N . GLN A 1 205 ? 5.787 -0.399 18.347 1.00 96.31 205 GLN A N 1
ATOM 1577 C CA . GLN A 1 205 ? 4.880 0.742 18.542 1.00 96.31 205 GLN A CA 1
ATOM 1578 C C . GLN A 1 205 ? 3.433 0.415 18.155 1.00 96.31 205 GLN A C 1
ATOM 1580 O O . GLN A 1 205 ? 2.489 0.806 18.850 1.00 96.31 205 GLN A O 1
ATOM 1585 N N . PHE A 1 206 ? 3.245 -0.334 17.068 1.00 97.62 206 PHE A N 1
ATOM 1586 C CA . PHE A 1 206 ? 1.931 -0.814 16.661 1.00 97.62 206 PHE A CA 1
ATOM 1587 C C . PHE A 1 206 ? 1.284 -1.655 17.767 1.00 97.62 206 PHE A C 1
ATOM 1589 O O . PHE A 1 206 ? 0.155 -1.367 18.176 1.00 97.62 206 PHE A O 1
ATOM 1596 N N . PHE A 1 207 ? 2.005 -2.640 18.310 1.00 96.44 207 PHE A N 1
ATOM 1597 C CA . PHE A 1 207 ? 1.472 -3.499 19.368 1.00 96.44 207 PHE A CA 1
ATOM 1598 C C . PHE A 1 207 ? 1.191 -2.741 20.669 1.00 96.44 207 PHE A C 1
ATOM 1600 O O . PHE A 1 207 ? 0.196 -3.033 21.332 1.00 96.44 207 PHE A O 1
ATOM 1607 N N . SER A 1 208 ? 2.017 -1.751 21.024 1.00 95.38 208 SER A N 1
ATOM 1608 C CA . SER A 1 208 ? 1.828 -0.988 22.262 1.00 95.38 208 SER A CA 1
ATOM 1609 C C . SER A 1 208 ? 0.671 0.009 22.198 1.00 95.38 208 SER A C 1
ATOM 1611 O O . SER A 1 208 ? 0.023 0.252 23.214 1.00 95.38 208 SER A O 1
ATOM 1613 N N . SER A 1 209 ? 0.428 0.608 21.027 1.00 94.81 209 SER A N 1
ATOM 1614 C CA . SER A 1 209 ? -0.387 1.830 20.933 1.00 94.81 209 SER A CA 1
ATOM 1615 C C . SER A 1 209 ? -1.552 1.739 19.948 1.00 94.81 209 SER A C 1
ATOM 1617 O O . SER A 1 209 ? -2.511 2.500 20.073 1.00 94.81 209 SER A O 1
ATOM 1619 N N . ARG A 1 210 ? -1.486 0.839 18.960 1.00 96.88 210 ARG A N 1
ATOM 1620 C CA . ARG A 1 210 ? -2.438 0.783 17.835 1.00 96.88 210 ARG A CA 1
ATOM 1621 C C . ARG A 1 210 ? -3.128 -0.569 17.661 1.00 96.88 210 ARG A C 1
ATOM 1623 O O . ARG A 1 210 ? -4.016 -0.672 16.822 1.00 96.88 210 ARG A O 1
ATOM 1630 N N . LEU A 1 211 ? -2.802 -1.581 18.468 1.00 96.25 211 LEU A N 1
ATOM 1631 C CA . LEU A 1 211 ? -3.402 -2.915 18.352 1.00 96.25 211 LEU A CA 1
ATOM 1632 C C . LEU A 1 211 ? -4.936 -2.891 18.464 1.00 96.25 211 LEU A C 1
ATOM 1634 O O . LEU A 1 211 ? -5.617 -3.496 17.640 1.00 96.25 211 LEU A O 1
ATOM 1638 N N . PHE A 1 212 ? -5.492 -2.181 19.452 1.00 94.44 212 PHE A N 1
ATOM 1639 C CA . PHE A 1 212 ? -6.947 -2.097 19.637 1.00 94.44 212 PHE A CA 1
ATOM 1640 C C . PHE A 1 212 ? -7.640 -1.363 18.492 1.00 94.44 212 PHE A C 1
ATOM 1642 O O . PHE A 1 212 ? -8.648 -1.854 17.990 1.00 94.44 212 PHE A O 1
ATOM 1649 N N . LEU A 1 213 ? -7.058 -0.252 18.033 1.00 96.44 213 LEU A N 1
ATOM 1650 C CA . LEU A 1 213 ? -7.520 0.454 16.841 1.00 96.44 213 LEU A CA 1
ATOM 1651 C C . LEU A 1 213 ? -7.553 -0.475 15.626 1.00 96.44 213 LEU A C 1
ATOM 1653 O O . LEU A 1 213 ? -8.538 -0.524 14.896 1.00 96.44 213 LEU A O 1
ATOM 1657 N N . TRP A 1 214 ? -6.471 -1.217 15.399 1.00 97.94 214 TRP A N 1
ATOM 1658 C CA . TRP A 1 214 ? -6.379 -2.133 14.272 1.00 97.94 214 TRP A CA 1
ATOM 1659 C C . TRP A 1 214 ? -7.423 -3.251 14.363 1.00 97.94 214 TRP A C 1
ATOM 1661 O O . TRP A 1 214 ? -8.081 -3.533 13.364 1.00 97.94 214 TRP A O 1
ATOM 1671 N N . MET A 1 215 ? -7.630 -3.845 15.545 1.00 96.75 215 MET A N 1
ATOM 1672 C CA . MET A 1 215 ? -8.676 -4.857 15.745 1.00 96.75 215 MET A CA 1
ATOM 1673 C C . MET A 1 215 ? -10.070 -4.291 15.468 1.00 96.75 215 MET A C 1
ATOM 1675 O O . MET A 1 215 ? -10.876 -4.949 14.813 1.00 96.75 215 MET A O 1
ATOM 1679 N N . GLU A 1 216 ? -10.340 -3.069 15.928 1.00 95.69 216 GLU A N 1
ATOM 1680 C CA . GLU A 1 216 ? -11.589 -2.365 15.655 1.00 95.69 216 GLU A CA 1
ATOM 1681 C C . GLU A 1 216 ? -11.790 -2.169 14.147 1.00 95.69 216 GLU A C 1
ATOM 1683 O O . GLU A 1 216 ? -12.815 -2.591 13.613 1.00 95.69 216 GLU A O 1
ATOM 1688 N N . ILE A 1 217 ? -10.792 -1.624 13.441 1.00 97.19 217 ILE A N 1
ATOM 1689 C CA . ILE A 1 217 ? -10.843 -1.427 11.985 1.00 97.19 217 ILE A CA 1
ATOM 1690 C C . ILE A 1 217 ? -11.100 -2.757 11.277 1.00 97.19 217 ILE A C 1
ATOM 1692 O O . ILE A 1 217 ? -12.042 -2.854 10.496 1.00 97.19 217 ILE A O 1
ATOM 1696 N N . ILE A 1 218 ? -10.305 -3.789 11.570 1.00 97.44 218 ILE A N 1
ATOM 1697 C CA . ILE A 1 218 ? -10.419 -5.119 10.960 1.00 97.44 218 ILE A CA 1
ATOM 1698 C C . ILE A 1 218 ? -11.795 -5.749 11.210 1.00 97.44 218 ILE A C 1
ATOM 1700 O O . ILE A 1 218 ? -12.337 -6.407 10.315 1.00 97.44 218 ILE A O 1
ATOM 1704 N N . ASN A 1 219 ? -12.378 -5.546 12.393 1.00 95.38 219 ASN A N 1
ATOM 1705 C CA . ASN A 1 219 ? -13.740 -5.976 12.684 1.00 95.38 219 ASN A CA 1
ATOM 1706 C C . ASN A 1 219 ? -14.772 -5.204 11.852 1.00 95.38 219 ASN A C 1
ATOM 1708 O O . ASN A 1 219 ? -15.616 -5.824 11.202 1.00 95.38 219 ASN A O 1
ATOM 1712 N N . LEU A 1 220 ? -14.670 -3.875 11.813 1.00 95.38 220 LEU A N 1
ATOM 1713 C CA . LEU A 1 220 ? -15.602 -3.001 11.099 1.00 95.38 220 LEU A CA 1
ATOM 1714 C C . LEU A 1 220 ? -15.600 -3.248 9.587 1.00 95.38 220 LEU A C 1
ATOM 1716 O O . LEU A 1 220 ? -16.667 -3.330 8.983 1.00 95.38 220 LEU A O 1
ATOM 1720 N N . ILE A 1 221 ? -14.431 -3.504 8.991 1.00 95.81 221 ILE A N 1
ATOM 1721 C CA . ILE A 1 221 ? -14.311 -3.888 7.573 1.00 95.81 221 ILE A CA 1
ATOM 1722 C C . ILE A 1 221 ? -14.600 -5.381 7.318 1.00 95.81 221 ILE A C 1
ATOM 1724 O O . ILE A 1 221 ? -14.296 -5.906 6.245 1.00 95.81 221 ILE A O 1
ATOM 1728 N N . LYS A 1 222 ? -15.155 -6.089 8.312 1.00 95.44 222 LYS A N 1
ATOM 1729 C CA . LYS A 1 222 ? -15.578 -7.501 8.254 1.00 95.44 222 LYS A CA 1
ATOM 1730 C C . LYS A 1 222 ? -14.454 -8.470 7.860 1.00 95.44 222 LYS A C 1
ATOM 1732 O O . LYS A 1 222 ? -14.682 -9.489 7.207 1.00 95.44 222 LYS A O 1
ATOM 1737 N N . HIS A 1 223 ? -13.228 -8.183 8.304 1.00 96.31 223 HIS A N 1
ATOM 1738 C CA . HIS A 1 223 ? -12.021 -8.956 7.993 1.00 96.31 223 HIS A CA 1
ATOM 1739 C C . HIS A 1 223 ? -11.432 -9.712 9.200 1.00 96.31 223 HIS A C 1
ATOM 1741 O O . HIS A 1 223 ? -10.404 -10.378 9.071 1.00 96.31 223 HIS A O 1
ATOM 1747 N N . MET A 1 224 ? -12.097 -9.683 10.364 1.00 94.94 224 MET A N 1
ATOM 1748 C CA . MET A 1 224 ? -11.587 -10.255 11.625 1.00 94.94 224 MET A CA 1
ATOM 1749 C C . MET A 1 224 ? -11.298 -11.756 11.591 1.00 94.94 224 MET A C 1
ATOM 1751 O O . MET A 1 224 ? -10.429 -12.228 12.320 1.00 94.94 224 MET A O 1
ATOM 1755 N N . ARG A 1 225 ? -11.916 -12.507 10.672 1.00 96.25 225 ARG A N 1
ATOM 1756 C CA . ARG A 1 225 ? -11.572 -13.921 10.438 1.00 96.25 225 ARG A CA 1
ATOM 1757 C C . ARG A 1 225 ? -10.092 -14.1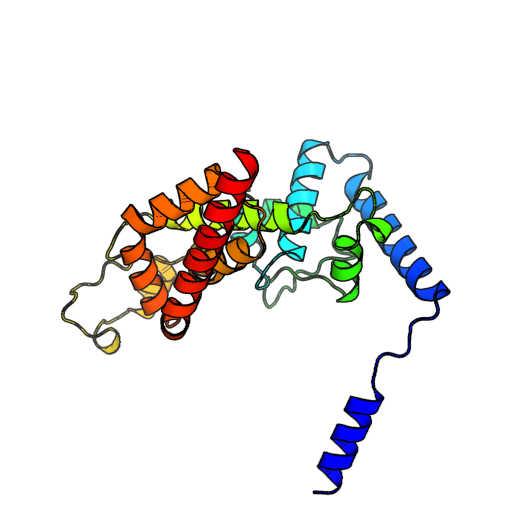45 10.079 1.00 96.25 225 ARG A C 1
ATOM 1759 O O . ARG A 1 225 ? -9.596 -15.249 10.258 1.00 96.25 225 ARG A O 1
ATOM 1766 N N . HIS A 1 226 ? -9.402 -13.119 9.574 1.00 95.44 226 HIS A N 1
ATOM 1767 C CA . HIS A 1 226 ? -7.973 -13.155 9.249 1.00 95.44 226 HIS A CA 1
ATOM 1768 C C . HIS A 1 226 ? -7.088 -12.537 10.342 1.00 95.44 226 HIS A C 1
ATOM 1770 O O . HIS A 1 226 ? -5.866 -12.635 10.254 1.00 95.44 226 HIS A O 1
ATOM 1776 N N . GLY A 1 227 ? -7.673 -11.916 11.374 1.00 96.69 227 GLY A N 1
ATOM 1777 C CA . GLY A 1 227 ? -6.938 -11.129 12.366 1.00 96.69 227 GLY A CA 1
ATOM 1778 C C . GLY A 1 227 ? -5.855 -11.931 13.089 1.00 96.69 227 GLY A C 1
ATOM 1779 O O . GLY A 1 227 ? -4.714 -11.488 13.175 1.00 96.69 227 GLY A O 1
ATOM 1780 N N . THR A 1 228 ? -6.168 -13.150 13.531 1.00 96.56 228 THR A N 1
ATOM 1781 C CA . THR A 1 228 ? -5.189 -14.028 14.196 1.00 96.56 228 THR A CA 1
ATOM 1782 C C . THR A 1 228 ? -4.011 -14.369 13.288 1.00 96.56 228 THR A C 1
ATOM 1784 O O . THR A 1 228 ? -2.868 -14.258 13.720 1.00 96.56 228 THR A O 1
ATOM 1787 N N . SER A 1 229 ? -4.270 -14.704 12.020 1.00 97.44 229 SER A N 1
ATOM 1788 C CA . SER A 1 229 ? -3.217 -14.987 11.039 1.00 97.44 229 SER A CA 1
ATOM 1789 C C . SER A 1 229 ? -2.333 -13.767 10.789 1.00 97.44 229 SER A C 1
ATOM 1791 O O . SER A 1 229 ? -1.120 -13.919 10.715 1.00 97.44 229 SER A O 1
ATOM 1793 N N . ILE A 1 230 ? -2.915 -12.565 10.687 1.00 97.81 230 ILE A N 1
ATOM 1794 C CA . ILE A 1 230 ? -2.158 -11.320 10.476 1.00 97.81 230 ILE A CA 1
ATOM 1795 C C . ILE A 1 230 ? -1.173 -11.092 11.630 1.00 97.81 230 ILE A C 1
ATOM 1797 O O . ILE A 1 230 ? -0.007 -10.791 11.373 1.00 97.81 230 ILE A O 1
ATOM 1801 N N . ILE A 1 231 ? -1.615 -11.281 12.879 1.00 97.69 231 ILE A N 1
ATOM 1802 C CA . ILE A 1 231 ? -0.761 -11.129 14.067 1.00 97.69 231 ILE A CA 1
ATOM 1803 C C . ILE A 1 231 ? 0.305 -12.226 14.148 1.00 97.69 231 ILE A C 1
ATOM 1805 O O . ILE A 1 231 ? 1.468 -11.916 14.392 1.00 97.69 231 ILE A O 1
ATOM 1809 N N . GLN A 1 232 ? -0.057 -13.485 13.892 1.00 96.62 232 GLN A N 1
ATOM 1810 C CA . GLN A 1 232 ? 0.888 -14.610 13.909 1.00 96.62 232 GLN A CA 1
ATOM 1811 C C . GLN A 1 232 ? 2.004 -14.450 12.872 1.00 96.62 232 GLN A C 1
ATOM 1813 O O . GLN A 1 232 ? 3.154 -14.791 13.142 1.00 96.62 232 GLN A O 1
ATOM 1818 N N . THR A 1 233 ? 1.690 -13.903 11.694 1.00 97.06 233 THR A N 1
ATOM 1819 C CA . THR A 1 233 ? 2.701 -13.568 10.687 1.00 97.06 233 THR A CA 1
ATOM 1820 C C . THR A 1 233 ? 3.731 -12.579 11.242 1.00 97.06 233 THR A C 1
ATOM 1822 O O . THR A 1 233 ? 4.932 -12.796 11.091 1.00 97.06 233 THR A O 1
ATOM 1825 N N . ALA A 1 234 ? 3.286 -11.533 11.943 1.00 95.69 234 ALA A N 1
ATOM 1826 C CA . ALA A 1 234 ? 4.193 -10.562 12.548 1.00 95.69 234 ALA A CA 1
ATOM 1827 C C . ALA A 1 234 ? 5.011 -11.152 13.708 1.00 95.69 234 ALA A C 1
ATOM 1829 O O . ALA A 1 234 ? 6.217 -10.930 13.783 1.00 95.69 234 ALA A O 1
ATOM 1830 N N . GLU A 1 235 ? 4.385 -11.959 14.568 1.00 93.06 235 GLU A N 1
ATOM 1831 C CA . GLU A 1 235 ? 5.060 -12.672 15.661 1.00 93.06 235 GLU A CA 1
ATOM 1832 C C . GLU A 1 235 ? 6.182 -13.585 15.140 1.00 93.06 235 GLU A C 1
ATOM 1834 O O . GLU A 1 235 ? 7.309 -13.571 15.651 1.00 93.06 235 GLU A O 1
ATOM 1839 N N . LYS A 1 236 ? 5.898 -14.353 14.080 1.00 93.31 236 LYS A N 1
ATOM 1840 C CA . LYS A 1 236 ? 6.879 -15.231 13.436 1.00 93.31 236 LYS A CA 1
ATOM 1841 C C . LYS A 1 236 ? 8.055 -14.433 12.881 1.00 93.31 236 LYS A C 1
ATOM 1843 O O . LYS A 1 236 ? 9.201 -14.838 13.074 1.00 93.31 236 LYS A O 1
ATOM 1848 N N . TRP A 1 237 ? 7.783 -13.311 12.219 1.00 94.38 237 TRP A N 1
ATOM 1849 C CA . TRP A 1 237 ? 8.827 -12.442 11.684 1.00 94.38 237 TRP A CA 1
ATOM 1850 C C . TRP A 1 237 ? 9.748 -11.910 12.793 1.00 94.38 237 TRP A C 1
ATOM 1852 O O . TRP A 1 237 ? 10.969 -12.041 12.682 1.00 94.38 237 TRP A O 1
ATOM 1862 N N . CYS A 1 238 ? 9.181 -11.433 13.909 1.00 88.44 238 CYS A N 1
ATOM 1863 C CA . CYS A 1 238 ? 9.952 -10.984 15.075 1.00 88.44 238 CYS A CA 1
ATOM 1864 C C . CYS A 1 238 ? 10.820 -12.110 15.672 1.00 88.44 238 CYS A C 1
ATOM 1866 O O . CYS A 1 238 ? 11.992 -11.911 15.992 1.00 88.44 238 CYS A O 1
ATOM 1868 N N . SER A 1 239 ? 10.280 -13.328 15.747 1.00 84.50 239 SER A N 1
ATOM 1869 C CA . SER A 1 239 ? 10.993 -14.488 16.304 1.00 84.50 239 SER A CA 1
ATOM 1870 C C . SER A 1 239 ? 12.193 -14.922 15.449 1.00 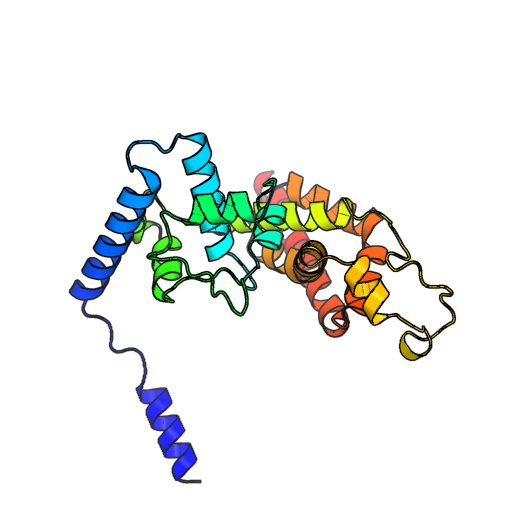84.50 239 SER A C 1
ATOM 1872 O O . SER A 1 239 ? 13.210 -15.389 15.964 1.00 84.50 239 SER A O 1
ATOM 1874 N N . VAL A 1 240 ? 12.102 -14.788 14.122 1.00 77.06 240 VAL A N 1
ATOM 1875 C CA . VAL A 1 240 ? 13.222 -15.084 13.209 1.00 77.06 240 VAL A CA 1
ATOM 1876 C C . VAL A 1 240 ? 14.315 -14.021 13.334 1.00 77.06 240 VAL A C 1
ATOM 1878 O O . VAL A 1 240 ? 15.503 -14.352 13.304 1.00 77.06 240 VAL A O 1
ATOM 1881 N N . SER A 1 241 ? 13.938 -12.757 13.532 1.00 65.00 241 SER A N 1
ATOM 1882 C CA . SER A 1 241 ? 14.902 -11.669 13.677 1.00 65.00 241 SER A CA 1
ATOM 1883 C C . SER A 1 241 ? 15.699 -11.682 14.977 1.00 65.00 241 SER A C 1
ATOM 1885 O O . SER A 1 241 ? 16.877 -11.311 14.964 1.00 65.00 241 SER A O 1
ATOM 1887 N N . ASP A 1 242 ? 15.115 -12.166 16.073 1.00 60.06 242 ASP A N 1
ATOM 1888 C CA . ASP A 1 242 ? 15.840 -12.340 17.338 1.00 60.06 242 ASP A CA 1
ATOM 1889 C C . ASP A 1 242 ? 16.981 -13.360 17.180 1.00 60.06 242 ASP A C 1
ATOM 1891 O O . ASP A 1 242 ? 18.085 -13.168 17.685 1.00 60.06 242 ASP A O 1
ATOM 1895 N N . ASN A 1 243 ? 16.775 -14.402 16.370 1.00 59.50 243 ASN A N 1
ATOM 1896 C CA . ASN A 1 243 ? 17.818 -15.386 16.073 1.00 59.50 243 ASN A CA 1
ATOM 1897 C C . ASN A 1 243 ? 18.926 -14.826 15.161 1.00 59.50 243 ASN A C 1
ATOM 1899 O O . ASN A 1 243 ? 20.099 -15.167 15.328 1.00 59.50 243 ASN A O 1
ATOM 1903 N N . LEU A 1 244 ? 18.581 -13.944 14.216 1.00 56.34 244 LEU A N 1
ATOM 1904 C CA . LEU A 1 244 ? 19.550 -13.287 13.328 1.00 56.34 244 LEU A CA 1
ATOM 1905 C C . LEU A 1 244 ? 20.392 -12.236 14.062 1.00 56.34 244 LEU A C 1
ATOM 1907 O O . LEU A 1 244 ? 21.601 -12.157 13.843 1.00 56.34 244 LEU A O 1
ATOM 1911 N N . SER A 1 245 ? 19.781 -11.462 14.961 1.00 49.09 245 SER A N 1
ATOM 1912 C CA . SER A 1 245 ? 20.492 -10.463 15.764 1.00 49.09 245 SER A CA 1
ATOM 1913 C C . SER A 1 245 ? 21.451 -11.117 16.770 1.00 49.09 245 SER A C 1
ATOM 1915 O O . SER A 1 245 ? 22.583 -10.649 16.898 1.00 49.09 245 SER A O 1
ATOM 1917 N N . ILE A 1 246 ? 21.087 -12.266 17.359 1.00 47.34 246 ILE A N 1
ATOM 1918 C CA . ILE A 1 246 ? 22.008 -13.090 18.167 1.00 47.34 246 ILE A CA 1
ATOM 1919 C C . ILE A 1 246 ? 23.153 -13.664 17.314 1.00 47.34 246 ILE A C 1
ATOM 1921 O O . ILE A 1 246 ? 24.303 -13.633 17.744 1.00 47.34 246 ILE A O 1
ATOM 1925 N N . SER A 1 247 ? 22.881 -14.144 16.095 1.00 41.12 247 SER A N 1
ATOM 1926 C CA . SER A 1 247 ? 23.919 -14.710 15.215 1.00 41.12 247 SER A CA 1
ATOM 1927 C C . SER A 1 247 ? 24.902 -13.673 14.656 1.00 41.12 247 SER A C 1
ATOM 1929 O O . SER A 1 247 ? 25.988 -14.059 14.241 1.00 41.12 247 SER A O 1
ATOM 1931 N N . SER A 1 248 ? 24.534 -12.390 14.607 1.00 40.44 248 SER A N 1
ATOM 1932 C CA . SER A 1 248 ? 25.416 -11.295 14.164 1.00 40.44 248 SER A CA 1
ATOM 1933 C C . SER A 1 248 ? 26.285 -10.700 15.283 1.00 40.44 248 SER A C 1
ATOM 1935 O O . SER A 1 248 ? 27.137 -9.853 15.018 1.00 40.44 248 SER A O 1
ATOM 1937 N N . ALA A 1 249 ? 26.051 -11.124 16.530 1.00 38.66 249 ALA A N 1
ATOM 1938 C CA . ALA A 1 249 ? 26.777 -10.686 17.723 1.00 38.66 249 ALA A CA 1
ATOM 1939 C C . ALA A 1 249 ? 27.921 -11.642 18.134 1.00 38.66 249 ALA A C 1
ATOM 1941 O O . ALA A 1 249 ? 28.560 -11.417 19.164 1.00 38.66 249 ALA A O 1
ATOM 1942 N N . PHE A 1 250 ? 28.183 -12.677 17.330 1.00 35.00 250 PHE A N 1
ATOM 1943 C CA . PHE A 1 250 ? 29.307 -13.614 17.440 1.00 35.00 250 PHE A CA 1
ATOM 1944 C C . PHE A 1 250 ? 30.077 -13.670 16.118 1.00 35.00 250 PHE A C 1
ATOM 1946 O O . PHE A 1 250 ? 31.289 -13.975 16.175 1.00 35.00 250 PHE A O 1
#